Protein AF-0000000086488403 (afdb_homodimer)

pLDDT: mean 71.78, std 22.93, range [29.02, 95.5]

Nearest PDB structures (foldseek):
  1h3o-assembly2_D  TM=8.394E-01  e=5.424E-07  Homo sapiens
  7edx-assembly1_l  TM=6.589E-01  e=2.815E-08  Homo sapiens
  3mgr-assembly1_B  TM=7.373E-01  e=4.398E-03  Xenopus laevis
  7xnp-assembly1_F  TM=7.530E-01  e=1.062E-02  Xenopus laevis
  7yrd-assembly1_F  TM=7.368E-01  e=1.549E-02  Xenopus laevis

Structure (mmCIF, N/CA/C/O backbone):
data_AF-0000000086488403-model_v1
#
loop_
_entity.id
_entity.type
_entity.pdbx_description
1 polymer 'Transcription initiation factor TFIID subunit 12'
#
loop_
_atom_site.group_PDB
_atom_site.id
_atom_site.type_symbol
_atom_site.label_atom_id
_atom_site.label_alt_id
_atom_site.label_comp_id
_atom_site.label_asym_id
_atom_site.label_entity_id
_atom_site.label_seq_id
_atom_site.pdbx_PDB_ins_code
_atom_site.Cartn_x
_atom_site.Cartn_y
_atom_site.Cartn_z
_atom_site.occupancy
_atom_site.B_iso_or_equiv
_atom_site.auth_seq_id
_atom_site.auth_comp_id
_atom_site.auth_asym_id
_atom_site.auth_atom_id
_atom_site.pdbx_PDB_model_num
ATOM 1 N N . MET A 1 1 ? 0.994 -5.578 15.68 1 29.33 1 MET A N 1
ATOM 2 C CA . MET A 1 1 ? -0.137 -4.668 15.523 1 29.33 1 MET A CA 1
ATOM 3 C C . MET A 1 1 ? -0.729 -4.77 14.117 1 29.33 1 MET A C 1
ATOM 5 O O . MET A 1 1 ? -0.123 -4.309 13.148 1 29.33 1 MET A O 1
ATOM 9 N N . GLY A 1 2 ? -1.248 -5.871 13.852 1 36.22 2 GLY A N 1
ATOM 10 C CA . GLY A 1 2 ? -1.808 -6.52 12.68 1 36.22 2 GLY A CA 1
ATOM 11 C C . GLY A 1 2 ? -2.92 -5.719 12.031 1 36.22 2 GLY A C 1
ATOM 12 O O . GLY A 1 2 ? -3.979 -5.516 12.625 1 36.22 2 GLY A O 1
ATOM 13 N N . LEU A 1 3 ? -2.672 -4.703 11.453 1 39.75 3 LEU A N 1
ATOM 14 C CA . LEU A 1 3 ? -3.682 -3.865 10.812 1 39.75 3 LEU A CA 1
ATOM 15 C C . LEU A 1 3 ? -4.789 -4.719 10.203 1 39.75 3 LEU A C 1
ATOM 17 O O . LEU A 1 3 ? -4.527 -5.824 9.719 1 39.75 3 LEU A O 1
ATOM 21 N N . CYS A 1 4 ? -5.898 -4.617 10.867 1 38.84 4 CYS A N 1
ATOM 22 C CA . CYS A 1 4 ? -7.211 -5.191 10.594 1 38.84 4 CYS A CA 1
ATOM 23 C C . CYS A 1 4 ? -7.531 -5.137 9.102 1 38.84 4 CYS A C 1
ATOM 25 O O . CYS A 1 4 ? -8.312 -4.293 8.664 1 38.84 4 CYS A O 1
ATOM 27 N N . PHE A 1 5 ? -6.469 -5 8.273 1 45.53 5 PHE A N 1
ATOM 28 C CA . PHE A 1 5 ? -6.766 -5.09 6.848 1 45.53 5 PHE A CA 1
ATOM 29 C C . PHE A 1 5 ? -7.582 -6.344 6.543 1 45.53 5 PHE A C 1
ATOM 31 O O . PHE A 1 5 ? -7.82 -6.664 5.379 1 45.53 5 PHE A O 1
ATOM 38 N N . GLU A 1 6 ? -7.855 -7.109 7.602 1 45.94 6 GLU A N 1
ATOM 39 C CA . GLU A 1 6 ? -8.445 -8.43 7.414 1 45.94 6 GLU A CA 1
ATOM 40 C C . GLU A 1 6 ? -9.594 -8.383 6.414 1 45.94 6 GLU A C 1
ATOM 42 O O . GLU A 1 6 ? -9.773 -9.312 5.621 1 45.94 6 GLU A O 1
ATOM 47 N N . LYS A 1 7 ? -10.5 -7.484 6.809 1 48.09 7 LYS A N 1
ATOM 48 C CA . LYS A 1 7 ? -11.797 -7.699 6.176 1 48.09 7 LYS A CA 1
ATOM 49 C C . LYS A 1 7 ? -11.789 -7.246 4.719 1 48.09 7 LYS A C 1
ATOM 51 O O . LYS A 1 7 ? -12.711 -7.539 3.965 1 48.09 7 LYS A O 1
ATOM 56 N N . VAL A 1 8 ? -10.883 -6.227 4.387 1 51.22 8 VAL A N 1
ATOM 57 C CA . VAL A 1 8 ? -11.133 -5.52 3.137 1 51.22 8 VAL A CA 1
ATOM 58 C C . VAL A 1 8 ? -10.656 -6.359 1.959 1 51.22 8 VAL A C 1
ATOM 60 O O . VAL A 1 8 ? -11.312 -6.422 0.918 1 51.22 8 VAL A O 1
ATOM 63 N N . LEU A 1 9 ? -9.398 -6.902 2.16 1 62.22 9 LEU A N 1
ATOM 64 C CA . LEU A 1 9 ? -8.914 -7.695 1.038 1 62.22 9 LEU A CA 1
ATOM 65 C C . LEU A 1 9 ? -9.406 -9.133 1.137 1 62.22 9 LEU A C 1
ATOM 67 O O . LEU A 1 9 ? -8.695 -10.008 1.646 1 62.22 9 LEU A O 1
ATOM 71 N N . THR A 1 10 ? -10.75 -9.078 0.763 1 69.94 10 THR A N 1
ATOM 72 C CA . THR A 1 10 ? -11.281 -10.438 0.74 1 69.94 10 THR A CA 1
ATOM 73 C C . THR A 1 10 ? -10.75 -11.203 -0.465 1 69.94 10 THR A C 1
ATOM 75 O O . THR A 1 10 ? -10.32 -10.602 -1.452 1 69.94 10 THR A O 1
ATOM 78 N N . ARG A 1 11 ? -10.695 -12.445 -0.203 1 76.31 11 ARG A N 1
ATOM 79 C CA . ARG A 1 11 ? -10.258 -13.344 -1.264 1 76.31 11 ARG A CA 1
ATOM 80 C C . ARG A 1 11 ? -11.039 -13.102 -2.549 1 76.31 11 ARG A C 1
ATOM 82 O O . ARG A 1 11 ? -10.477 -13.148 -3.645 1 76.31 11 ARG A O 1
ATOM 89 N N . THR A 1 12 ? -12.242 -12.789 -2.316 1 80 12 THR A N 1
ATOM 90 C CA . THR A 1 12 ? -13.109 -12.602 -3.473 1 80 12 THR A CA 1
ATOM 91 C C . THR A 1 12 ? -12.695 -11.359 -4.254 1 80 12 THR A C 1
ATOM 93 O O . THR A 1 12 ? -12.617 -11.391 -5.484 1 80 12 THR A O 1
ATOM 96 N N . ARG A 1 13 ? -12.398 -10.312 -3.553 1 79.12 13 ARG A N 1
ATOM 97 C CA . ARG A 1 13 ? -12.008 -9.078 -4.211 1 79.12 13 ARG A CA 1
ATOM 98 C C . ARG A 1 13 ? -10.656 -9.227 -4.906 1 79.12 13 ARG A C 1
ATOM 100 O O . ARG A 1 13 ? -10.461 -8.711 -6.012 1 79.12 13 ARG A O 1
ATOM 107 N N . LEU A 1 14 ? -9.867 -9.898 -4.285 1 83.5 14 LEU A N 1
ATOM 108 C CA . LEU A 1 14 ? -8.539 -10.117 -4.867 1 83.5 14 LEU A CA 1
ATOM 109 C C . LEU A 1 14 ? -8.641 -10.953 -6.141 1 83.5 14 LEU A C 1
ATOM 111 O O . LEU A 1 14 ? -7.934 -10.688 -7.117 1 83.5 14 LEU A O 1
ATOM 115 N N . GLN A 1 15 ? -9.516 -11.953 -6.102 1 84.44 15 GLN A N 1
ATOM 116 C CA . GLN A 1 15 ? -9.711 -12.797 -7.281 1 84.44 15 GLN A CA 1
ATOM 117 C C . GLN A 1 15 ? -10.266 -11.984 -8.445 1 84.44 15 GLN A C 1
ATOM 119 O O . GLN A 1 15 ? -9.875 -12.195 -9.602 1 84.44 15 GLN A O 1
ATOM 124 N N . ASP A 1 16 ? -11.18 -11.055 -8.055 1 84 16 ASP A N 1
ATOM 125 C CA . ASP A 1 16 ? -11.742 -10.195 -9.086 1 84 16 ASP A CA 1
ATOM 126 C C . ASP A 1 16 ? -10.664 -9.297 -9.695 1 84 16 ASP A C 1
ATOM 128 O O . ASP A 1 16 ? -10.625 -9.094 -10.914 1 84 16 ASP A O 1
ATOM 132 N N . LEU A 1 17 ? -9.844 -8.812 -8.82 1 81.62 17 LEU A N 1
ATOM 133 C CA . LEU A 1 17 ? -8.742 -7.977 -9.281 1 81.62 17 LEU A CA 1
ATOM 134 C C . LEU A 1 17 ? -7.793 -8.773 -10.172 1 81.62 17 LEU A C 1
ATOM 136 O O . LEU A 1 17 ? -7.336 -8.273 -11.203 1 81.62 17 LEU A O 1
ATOM 140 N N . LEU A 1 18 ? -7.547 -9.945 -9.773 1 85.56 18 LEU A N 1
ATOM 141 C CA . LEU A 1 18 ? -6.656 -10.82 -10.531 1 85.56 18 LEU A CA 1
ATOM 142 C C . LEU A 1 18 ? -7.227 -11.117 -11.914 1 85.56 18 LEU A C 1
ATOM 144 O O . LEU A 1 18 ? -6.492 -11.125 -12.898 1 85.56 18 LEU A O 1
ATOM 148 N N . ARG A 1 19 ? -8.5 -11.32 -11.938 1 86.62 19 ARG A N 1
ATOM 149 C CA . ARG A 1 19 ? -9.18 -11.656 -13.188 1 86.62 19 ARG A CA 1
ATOM 150 C C . ARG A 1 19 ? -9.148 -10.484 -14.164 1 86.62 19 ARG A C 1
ATOM 152 O O . ARG A 1 19 ? -9.141 -10.688 -15.383 1 86.62 19 ARG A O 1
ATOM 159 N N . GLU A 1 20 ? -9.141 -9.297 -13.57 1 85.88 20 GLU A N 1
ATOM 160 C CA . GLU A 1 20 ? -9.031 -8.102 -14.406 1 85.88 20 GLU A CA 1
ATOM 161 C C . GLU A 1 20 ? -7.664 -8.023 -15.078 1 85.88 20 GLU A C 1
ATOM 163 O O . GLU A 1 20 ? -7.527 -7.434 -16.156 1 85.88 20 GLU A O 1
ATOM 168 N N . ILE A 1 21 ? -6.684 -8.578 -14.516 1 85.38 21 ILE A N 1
ATOM 169 C CA . ILE A 1 21 ? -5.324 -8.57 -15.047 1 85.38 21 ILE A CA 1
ATOM 170 C C . ILE A 1 21 ? -5.117 -9.766 -15.969 1 85.38 21 ILE A C 1
ATOM 172 O O . ILE A 1 21 ? -4.629 -9.625 -17.094 1 85.38 21 ILE A O 1
ATOM 176 N N . ASP A 1 22 ? -5.496 -10.961 -15.391 1 84.62 22 ASP A N 1
ATOM 177 C CA . ASP A 1 22 ? -5.398 -12.211 -16.141 1 84.62 22 ASP A CA 1
ATOM 178 C C . ASP A 1 22 ? -6.527 -13.164 -15.766 1 84.62 22 ASP A C 1
ATOM 180 O O . ASP A 1 22 ? -6.578 -13.664 -14.641 1 84.62 22 ASP A O 1
ATOM 184 N N . PRO A 1 23 ? -7.352 -13.43 -16.781 1 85.38 23 PRO A N 1
ATOM 185 C CA . PRO A 1 23 ? -8.523 -14.266 -16.5 1 85.38 23 PRO A CA 1
ATOM 186 C C . PRO A 1 23 ? -8.148 -15.711 -16.188 1 85.38 23 PRO A C 1
ATOM 188 O O . PRO A 1 23 ? -8.945 -16.438 -15.586 1 85.38 23 PRO A O 1
ATOM 191 N N . ASN A 1 24 ? -6.98 -16.094 -16.562 1 84.12 24 ASN A N 1
ATOM 192 C CA . ASN A 1 24 ? -6.594 -17.484 -16.359 1 84.12 24 ASN A CA 1
ATOM 193 C C . ASN A 1 24 ? -5.844 -17.688 -15.055 1 84.12 24 ASN A C 1
ATOM 195 O O . ASN A 1 24 ? -5.523 -18.828 -14.68 1 84.12 24 ASN A O 1
ATOM 199 N N . GLU A 1 25 ? -5.73 -16.594 -14.312 1 84.38 25 GLU A N 1
ATOM 200 C CA . GLU A 1 25 ? -4.898 -16.688 -13.109 1 84.38 25 GLU A CA 1
ATOM 201 C C . GLU A 1 25 ? -5.75 -16.938 -11.875 1 84.38 25 GLU A C 1
ATOM 203 O O . GLU A 1 25 ? -6.848 -16.391 -11.742 1 84.38 25 GLU A O 1
ATOM 208 N N . HIS A 1 26 ? -5.203 -17.859 -11.039 1 88.56 26 HIS A N 1
ATOM 209 C CA . HIS A 1 26 ? -5.828 -18.172 -9.758 1 88.56 26 HIS A CA 1
ATOM 210 C C . HIS A 1 26 ? -4.984 -17.656 -8.594 1 88.56 26 HIS A C 1
ATOM 212 O O . HIS A 1 26 ? -3.779 -17.453 -8.742 1 88.56 26 HIS A O 1
ATOM 218 N N . LEU A 1 27 ? -5.645 -17.391 -7.559 1 88.81 27 LEU A N 1
ATOM 219 C CA . LEU A 1 27 ? -5.004 -16.844 -6.375 1 88.81 27 LEU A CA 1
ATOM 220 C C . LEU A 1 27 ? -4.699 -17.938 -5.355 1 88.81 27 LEU A C 1
ATOM 222 O O . LEU A 1 27 ? -5.562 -18.766 -5.055 1 88.81 27 LEU A O 1
ATOM 226 N N . ASP A 1 28 ? -3.463 -17.938 -4.988 1 89.5 28 ASP A N 1
ATOM 227 C CA . ASP A 1 28 ? -3.102 -18.844 -3.912 1 89.5 28 ASP A CA 1
ATOM 228 C C . ASP A 1 28 ? -3.605 -18.344 -2.562 1 89.5 28 ASP A C 1
ATOM 230 O O . ASP A 1 28 ? -3.812 -17.141 -2.383 1 89.5 28 ASP A O 1
ATOM 234 N N . ASP A 1 29 ? -3.7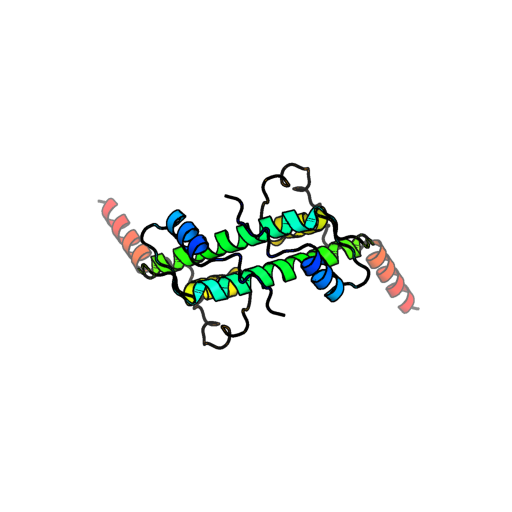25 -19.203 -1.573 1 85 29 ASP A N 1
ATOM 235 C CA . ASP A 1 29 ? -4.328 -18.906 -0.278 1 85 29 ASP A CA 1
ATOM 236 C C . ASP A 1 29 ? -3.451 -17.953 0.532 1 85 29 ASP A C 1
ATOM 238 O O . ASP A 1 29 ? -3.959 -17.125 1.303 1 85 29 ASP A O 1
ATOM 242 N N . ASP A 1 30 ? -2.131 -17.953 0.297 1 88.19 30 ASP A N 1
ATOM 243 C CA . ASP A 1 30 ? -1.203 -17.203 1.136 1 88.19 30 ASP A CA 1
ATOM 244 C C . ASP A 1 30 ? -0.979 -15.797 0.582 1 88.19 30 ASP A C 1
ATOM 246 O O . ASP A 1 30 ? -0.426 -14.93 1.268 1 88.19 30 ASP A O 1
ATOM 250 N N . VAL A 1 31 ? -1.527 -15.539 -0.631 1 91.44 31 VAL A N 1
ATOM 251 C CA . VAL A 1 31 ? -1.269 -14.266 -1.291 1 91.44 31 VAL A CA 1
ATOM 252 C C . VAL A 1 31 ? -2.057 -13.156 -0.598 1 91.44 31 VAL A C 1
ATOM 254 O O . VAL A 1 31 ? -1.542 -12.055 -0.395 1 91.44 31 VAL A O 1
ATOM 257 N N . GLU A 1 32 ? -3.215 -13.555 -0.204 1 86.5 32 GLU A N 1
ATOM 258 C CA . GLU A 1 32 ? -4.074 -12.578 0.452 1 86.5 32 GLU A CA 1
ATOM 259 C C . GLU A 1 32 ? -3.436 -12.047 1.734 1 86.5 32 GLU A C 1
ATOM 261 O O . GLU A 1 32 ? -3.402 -10.844 1.968 1 86.5 32 GLU A O 1
ATOM 266 N N . GLU A 1 33 ? -2.873 -12.969 2.492 1 86.06 33 GLU A N 1
ATOM 267 C CA . GLU A 1 33 ? -2.262 -12.594 3.764 1 86.06 33 GLU A CA 1
ATOM 268 C C . GLU A 1 33 ? -1.048 -11.688 3.547 1 86.06 33 GLU A C 1
ATOM 270 O O . GLU A 1 33 ? -0.884 -10.68 4.238 1 86.06 33 GLU A O 1
ATOM 275 N N . VAL A 1 34 ? -0.289 -11.977 2.58 1 90.31 34 VAL A N 1
ATOM 276 C CA . VAL A 1 34 ? 0.92 -11.211 2.297 1 90.31 34 VAL A CA 1
ATOM 277 C C . VAL A 1 34 ? 0.544 -9.805 1.825 1 90.31 34 VAL A C 1
ATOM 279 O O . VAL A 1 34 ? 1.127 -8.812 2.275 1 90.31 34 VAL A O 1
ATOM 282 N N . LEU A 1 35 ? -0.462 -9.773 1.001 1 90.25 35 LEU A N 1
ATOM 283 C CA . LEU A 1 35 ? -0.881 -8.484 0.449 1 90.25 35 LEU A CA 1
ATOM 284 C C . LEU A 1 35 ? -1.472 -7.594 1.536 1 90.25 35 LEU A C 1
ATOM 286 O O . LEU A 1 35 ? -1.255 -6.379 1.533 1 90.25 35 LEU A O 1
ATOM 290 N N . LEU A 1 36 ? -2.16 -8.242 2.418 1 85.81 36 LEU A N 1
ATOM 291 C CA . LEU A 1 36 ? -2.738 -7.488 3.525 1 85.81 36 LEU A CA 1
ATOM 292 C C . LEU A 1 36 ? -1.646 -6.898 4.41 1 85.81 36 LEU A C 1
ATOM 294 O O . LEU A 1 36 ? -1.724 -5.734 4.805 1 85.81 36 LEU A O 1
ATOM 298 N N . GLN A 1 37 ? -0.651 -7.727 4.672 1 87.5 37 GLN A N 1
ATOM 299 C CA . GLN A 1 37 ? 0.468 -7.242 5.473 1 87.5 37 GLN A CA 1
ATOM 300 C C . GLN A 1 37 ? 1.253 -6.164 4.73 1 87.5 37 GLN A C 1
ATOM 302 O O . GLN A 1 37 ? 1.682 -5.176 5.328 1 87.5 37 GLN A O 1
ATOM 307 N N . ALA A 1 38 ? 1.392 -6.332 3.486 1 91.38 38 ALA A N 1
ATOM 308 C CA . ALA A 1 38 ? 2.111 -5.359 2.668 1 91.38 38 ALA A CA 1
ATOM 309 C C . ALA A 1 38 ? 1.378 -4.023 2.635 1 91.38 38 ALA A C 1
ATOM 311 O O . ALA A 1 38 ? 2.002 -2.963 2.732 1 91.38 38 ALA A O 1
ATOM 312 N N . ALA A 1 39 ? 0.04 -4.059 2.443 1 90.38 39 ALA A N 1
ATOM 313 C CA . ALA A 1 39 ? -0.776 -2.848 2.436 1 90.38 39 ALA A CA 1
ATOM 314 C C . ALA A 1 39 ? -0.647 -2.09 3.754 1 90.38 39 ALA A C 1
ATOM 316 O O . ALA A 1 39 ? -0.488 -0.868 3.762 1 90.38 39 ALA A O 1
ATOM 317 N N . ASP A 1 40 ? -0.647 -2.822 4.801 1 85.56 40 ASP A N 1
ATOM 318 C CA . ASP A 1 40 ? -0.483 -2.217 6.121 1 85.56 40 ASP A CA 1
ATOM 319 C C . ASP A 1 40 ? 0.877 -1.532 6.246 1 85.56 40 ASP A C 1
ATOM 321 O O . ASP A 1 40 ? 0.966 -0.397 6.715 1 85.56 40 ASP A O 1
ATOM 325 N N . ASN A 1 41 ? 1.874 -2.258 5.863 1 88.88 41 ASN A N 1
ATOM 326 C CA . ASN A 1 41 ? 3.225 -1.706 5.918 1 88.8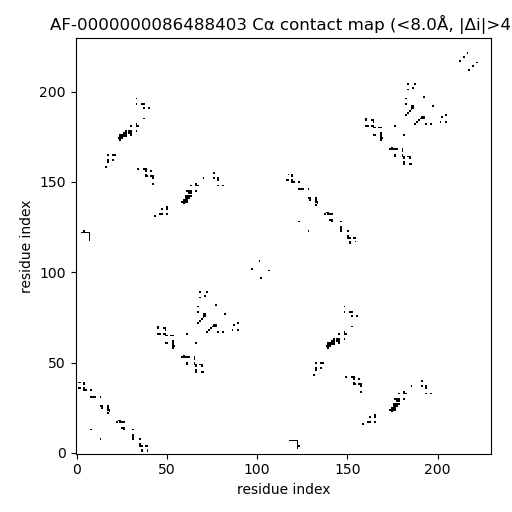8 41 ASN A CA 1
ATOM 327 C C . ASN A 1 41 ? 3.359 -0.464 5.043 1 88.88 41 ASN A C 1
ATOM 329 O O . ASN A 1 41 ? 4.023 0.5 5.426 1 88.88 41 ASN A O 1
ATOM 333 N N . PHE A 1 42 ? 2.705 -0.501 3.922 1 92 42 PHE A N 1
ATOM 334 C CA . PHE A 1 42 ? 2.721 0.622 2.994 1 92 42 PHE A CA 1
ATOM 335 C C . PHE A 1 42 ? 2.129 1.868 3.641 1 92 42 PHE A C 1
ATOM 337 O O . PHE A 1 42 ? 2.75 2.934 3.633 1 92 42 PHE A O 1
ATOM 344 N N . VAL A 1 43 ? 0.974 1.731 4.281 1 91 43 VAL A N 1
ATOM 345 C CA . VAL A 1 43 ? 0.292 2.859 4.91 1 91 43 VAL A CA 1
ATOM 346 C C . VAL A 1 43 ? 1.142 3.402 6.059 1 91 43 VAL A C 1
ATOM 348 O O . VAL A 1 43 ? 1.31 4.617 6.195 1 91 43 VAL A O 1
ATOM 351 N N . ASP A 1 44 ? 1.665 2.504 6.836 1 88.38 44 ASP A N 1
ATOM 352 C CA . ASP A 1 44 ? 2.537 2.898 7.938 1 88.38 44 ASP A CA 1
ATOM 353 C C . ASP A 1 44 ? 3.729 3.707 7.43 1 88.38 44 ASP A C 1
ATOM 355 O O . ASP A 1 44 ? 4.086 4.73 8.016 1 88.38 44 ASP A O 1
ATOM 359 N N . ASP A 1 45 ? 4.297 3.227 6.398 1 91.25 45 ASP A N 1
ATOM 360 C CA . ASP A 1 45 ? 5.473 3.875 5.832 1 91.25 45 ASP A CA 1
ATOM 361 C C . ASP A 1 45 ? 5.129 5.262 5.293 1 91.25 45 ASP A C 1
ATOM 363 O O . ASP A 1 45 ? 5.844 6.234 5.559 1 91.25 45 ASP A O 1
ATOM 367 N N . VAL A 1 46 ? 4.031 5.328 4.566 1 94.25 46 VAL A N 1
ATOM 368 C CA . VAL A 1 46 ? 3.602 6.594 3.98 1 94.25 46 VAL A CA 1
ATOM 369 C C . VAL A 1 46 ? 3.281 7.594 5.09 1 94.25 46 VAL A C 1
ATOM 371 O O . VAL A 1 46 ? 3.68 8.758 5.02 1 94.25 46 VAL A O 1
ATOM 374 N N . ILE A 1 47 ? 2.594 7.152 6.125 1 92.44 47 ILE A N 1
ATOM 375 C CA . ILE A 1 47 ? 2.217 8.023 7.234 1 92.44 47 ILE A CA 1
ATOM 376 C C . ILE A 1 47 ? 3.471 8.531 7.941 1 92.44 47 ILE A C 1
ATOM 378 O O . ILE A 1 47 ? 3.555 9.703 8.305 1 92.44 47 ILE A O 1
ATOM 382 N N . SER A 1 48 ? 4.402 7.652 8.109 1 92.56 48 SER A N 1
ATOM 383 C CA . SER A 1 48 ? 5.645 8.023 8.781 1 92.56 48 SER A CA 1
ATOM 384 C C . SER A 1 48 ? 6.387 9.102 8 1 92.56 48 SER A C 1
ATOM 386 O O . SER A 1 48 ? 6.82 10.102 8.57 1 92.56 48 SER A O 1
ATOM 388 N N . ARG A 1 49 ? 6.48 8.906 6.738 1 94.31 49 ARG A N 1
ATOM 389 C CA . ARG A 1 49 ? 7.16 9.875 5.887 1 94.31 49 ARG A CA 1
ATOM 390 C C . ARG A 1 49 ? 6.387 11.195 5.832 1 94.31 49 ARG A C 1
ATOM 392 O O . ARG A 1 49 ? 6.984 12.273 5.844 1 94.31 49 ARG A O 1
ATOM 399 N N . ALA A 1 50 ? 5.078 11.086 5.785 1 94.38 50 ALA A N 1
ATOM 400 C CA . ALA A 1 50 ? 4.238 12.281 5.73 1 94.38 50 ALA A CA 1
ATOM 401 C C . ALA A 1 50 ? 4.324 13.07 7.031 1 94.38 50 ALA A C 1
ATOM 403 O O . ALA A 1 50 ? 4.297 14.305 7.02 1 94.38 50 ALA A O 1
ATOM 404 N N . CYS A 1 51 ? 4.414 12.32 8.094 1 92.5 51 CYS A N 1
ATOM 405 C CA . CYS A 1 51 ? 4.555 12.977 9.383 1 92.5 51 CYS A CA 1
ATOM 406 C C . CYS A 1 51 ? 5.855 13.766 9.461 1 92.5 51 CYS A C 1
ATOM 408 O O . CYS A 1 51 ? 5.906 14.836 10.062 1 92.5 51 CYS A O 1
ATOM 410 N N . ASP A 1 52 ? 6.93 13.18 8.852 1 92.44 52 ASP A N 1
ATOM 411 C CA . ASP A 1 52 ? 8.211 13.883 8.797 1 92.44 52 ASP A CA 1
ATOM 412 C C . ASP A 1 52 ? 8.07 15.219 8.07 1 92.44 52 ASP A C 1
ATOM 414 O O . ASP A 1 52 ? 8.625 16.234 8.5 1 92.44 52 ASP A O 1
ATOM 418 N N . LEU A 1 53 ? 7.324 15.203 7.023 1 91.69 53 LEU A N 1
ATOM 419 C CA . LEU A 1 53 ? 7.086 16.422 6.254 1 91.69 53 LEU A CA 1
ATOM 420 C C . LEU A 1 53 ? 6.273 17.422 7.066 1 91.69 53 LEU A C 1
ATOM 422 O O . LEU A 1 53 ? 6.562 18.625 7.051 1 91.69 53 LEU A O 1
ATOM 426 N N . ALA A 1 54 ? 5.25 16.922 7.742 1 92.06 54 ALA A N 1
ATOM 427 C CA . ALA A 1 54 ? 4.43 17.781 8.586 1 92.06 54 ALA A CA 1
ATOM 428 C C . ALA A 1 54 ? 5.27 18.438 9.68 1 92.06 54 ALA A C 1
ATOM 430 O O . ALA A 1 54 ? 5.105 19.625 9.969 1 92.06 54 ALA A O 1
ATOM 431 N N . LYS A 1 55 ? 6.129 17.672 10.25 1 89.75 55 LYS A N 1
ATOM 432 C CA . LYS A 1 55 ? 7.008 18.188 11.297 1 89.75 55 LYS A CA 1
ATOM 433 C C . LYS A 1 55 ? 7.914 19.281 10.766 1 89.75 55 LYS A C 1
ATOM 435 O O . LYS A 1 55 ? 8.164 20.281 11.453 1 89.75 55 LYS A O 1
ATOM 440 N N . HIS A 1 56 ? 8.414 19.078 9.648 1 90.31 56 HIS A N 1
ATOM 441 C CA . HIS A 1 56 ? 9.297 20.062 9.031 1 90.31 56 HIS A CA 1
ATOM 442 C C . HIS A 1 56 ? 8.578 21.375 8.766 1 90.31 56 HIS A C 1
ATOM 444 O O . HIS A 1 56 ? 9.195 22.438 8.75 1 90.31 56 HIS A O 1
ATOM 450 N N . ARG A 1 57 ? 7.254 21.359 8.555 1 90.19 57 ARG A N 1
ATOM 451 C CA . ARG A 1 57 ? 6.434 22.547 8.391 1 90.19 57 ARG A CA 1
ATOM 452 C C . ARG A 1 57 ? 6.047 23.141 9.742 1 90.19 57 ARG A C 1
ATOM 454 O O . ARG A 1 57 ? 5.387 24.188 9.812 1 90.19 57 ARG A O 1
ATOM 461 N N . LYS A 1 58 ? 6.434 22.547 10.758 1 88.06 58 LYS A N 1
ATOM 462 C CA . LYS A 1 58 ? 6.105 22.906 12.133 1 88.06 58 LYS A CA 1
ATOM 463 C C . LYS A 1 58 ? 4.602 22.797 12.383 1 88.06 58 LYS A C 1
ATOM 465 O O . LYS A 1 58 ? 4.039 23.594 13.141 1 88.06 58 LYS A O 1
ATOM 470 N N . GLY A 1 59 ? 4.086 21.891 11.617 1 85.38 59 GLY A N 1
ATOM 471 C CA . GLY A 1 59 ? 2.666 21.641 11.82 1 85.38 59 GLY A CA 1
ATOM 472 C C . GLY A 1 59 ? 2.387 20.469 12.734 1 85.38 59 GLY A C 1
ATOM 473 O O . GLY A 1 59 ? 3.213 19.547 12.852 1 85.38 59 GLY A O 1
ATOM 474 N N . THR A 1 60 ? 1.203 20.609 13.445 1 86.62 60 THR A N 1
ATOM 475 C CA . THR A 1 60 ? 0.808 19.531 14.336 1 86.62 60 THR A CA 1
ATOM 476 C C . THR A 1 60 ? -0.316 18.703 13.711 1 86.62 60 THR A C 1
ATOM 478 O O . THR A 1 60 ? -0.894 17.828 14.375 1 86.62 60 THR A O 1
ATOM 481 N N . THR A 1 61 ? -0.593 19.047 12.414 1 91.81 61 THR A N 1
ATOM 482 C CA . THR A 1 61 ? -1.668 18.328 11.727 1 91.81 61 THR A CA 1
ATOM 483 C C . THR A 1 61 ? -1.163 17.703 10.43 1 91.81 61 THR A C 1
ATOM 485 O O . THR A 1 61 ? -0.542 18.391 9.609 1 91.81 61 THR A O 1
ATOM 488 N N . LEU A 1 62 ? -1.322 16.422 10.391 1 92.88 62 LEU A N 1
ATOM 489 C CA . LEU A 1 62 ? -1.021 15.742 9.133 1 92.88 62 LEU A CA 1
ATOM 490 C C . LEU A 1 62 ? -2.092 16.031 8.086 1 92.88 62 LEU A C 1
ATOM 492 O O . LEU A 1 62 ? -3.266 15.711 8.297 1 92.88 62 LEU A O 1
ATOM 496 N N . GLU A 1 63 ? -1.721 16.625 7.055 1 92.69 63 GLU A N 1
ATOM 497 C CA . GLU A 1 63 ? -2.658 17.016 6.008 1 92.69 63 GLU A CA 1
ATOM 498 C C . GLU A 1 63 ? -2.547 16.109 4.793 1 92.69 63 GLU A C 1
ATOM 500 O O . GLU A 1 63 ? -1.526 15.438 4.605 1 92.69 63 GLU A O 1
ATOM 505 N N . ALA A 1 64 ? -3.557 16.125 3.953 1 93.69 64 ALA A N 1
ATOM 506 C CA . ALA A 1 64 ? -3.578 15.312 2.736 1 93.69 64 ALA A CA 1
ATOM 507 C C . ALA A 1 64 ? -2.418 15.68 1.814 1 93.69 64 ALA A C 1
ATOM 509 O O . ALA A 1 64 ? -1.863 14.812 1.132 1 93.69 64 ALA A O 1
ATOM 510 N N . GLN A 1 65 ? -2.084 16.953 1.886 1 92.69 65 GLN A N 1
ATOM 511 C CA . GLN A 1 65 ? -1.011 17.422 1.017 1 92.69 65 GLN A CA 1
ATOM 512 C C . GLN A 1 65 ? 0.322 16.781 1.387 1 92.69 65 GLN A C 1
ATOM 514 O O . GLN A 1 65 ? 1.15 16.516 0.515 1 92.69 65 GLN A O 1
ATOM 519 N N . ASP A 1 66 ? 0.577 16.578 2.664 1 94.25 66 ASP A N 1
ATOM 520 C CA . ASP A 1 66 ? 1.795 15.898 3.109 1 94.25 66 ASP A CA 1
ATOM 521 C C . ASP A 1 66 ? 1.879 14.484 2.547 1 94.25 66 ASP A C 1
ATOM 523 O O . ASP A 1 66 ? 2.934 14.062 2.072 1 94.25 66 ASP A O 1
ATOM 527 N N . VAL A 1 67 ? 0.748 13.828 2.562 1 94.88 67 VAL A N 1
ATOM 528 C CA . VAL A 1 67 ? 0.661 12.461 2.08 1 94.88 67 VAL A CA 1
ATOM 529 C C . VAL A 1 67 ? 0.852 12.43 0.564 1 94.88 67 VAL A C 1
ATOM 531 O O . VAL A 1 67 ? 1.593 11.594 0.042 1 94.88 67 VAL A O 1
ATOM 534 N N . LEU A 1 68 ? 0.281 13.375 -0.084 1 94.56 68 LEU A N 1
ATOM 535 C CA . LEU A 1 68 ? 0.365 13.438 -1.539 1 94.56 68 LEU A CA 1
ATOM 536 C C . LEU A 1 68 ? 1.799 13.688 -1.991 1 94.56 68 LEU A C 1
ATOM 538 O O . LEU A 1 68 ? 2.252 13.109 -2.982 1 94.56 68 LEU A O 1
ATOM 542 N N . LEU A 1 69 ? 2.492 14.477 -1.222 1 93.69 69 LEU A N 1
ATOM 543 C CA . LEU A 1 69 ? 3.889 14.766 -1.531 1 93.69 69 LEU A CA 1
ATOM 544 C C . LEU A 1 69 ? 4.738 13.5 -1.451 1 93.69 69 LEU A C 1
ATOM 546 O O . LEU A 1 69 ? 5.617 13.289 -2.287 1 93.69 69 LEU A O 1
ATOM 550 N N . VAL A 1 70 ? 4.422 12.68 -0.518 1 95.31 70 VAL A N 1
ATOM 551 C CA . VAL A 1 70 ? 5.156 11.43 -0.371 1 95.31 70 VAL A CA 1
ATOM 552 C C . VAL A 1 70 ? 4.785 10.477 -1.507 1 95.31 70 VAL A C 1
ATOM 554 O O . VAL A 1 70 ? 5.664 9.898 -2.148 1 95.31 70 VAL A O 1
ATOM 557 N N . LEU A 1 71 ? 3.482 10.398 -1.785 1 95.44 71 LEU A N 1
ATOM 558 C CA . LEU A 1 71 ? 2.994 9.445 -2.781 1 95.44 71 LEU A CA 1
ATOM 559 C C . LEU A 1 71 ? 3.496 9.812 -4.172 1 95.44 71 LEU A C 1
ATOM 561 O O . LEU A 1 71 ? 4.031 8.969 -4.887 1 95.44 71 LEU A O 1
ATOM 565 N N . GLN A 1 72 ? 3.4 11.008 -4.508 1 93.19 72 GLN A N 1
ATOM 566 C CA . GLN A 1 72 ? 3.764 11.453 -5.848 1 93.19 72 GLN A CA 1
ATOM 567 C C . GLN A 1 72 ? 5.27 11.664 -5.969 1 93.19 72 GLN A C 1
ATOM 569 O O . GLN A 1 72 ? 5.871 11.312 -6.988 1 93.19 72 GLN A O 1
ATOM 574 N N . GLY A 1 73 ? 5.863 12.133 -4.949 1 91.12 73 GLY A N 1
ATOM 575 C CA . GLY A 1 73 ? 7.273 12.492 -4.977 1 91.12 73 GLY A CA 1
ATOM 576 C C . GLY A 1 73 ? 8.195 11.297 -4.801 1 91.12 73 GLY A C 1
ATOM 577 O O . GLY A 1 73 ? 9.195 11.164 -5.512 1 91.12 73 GLY A O 1
ATOM 578 N N . GLN A 1 74 ? 7.859 10.484 -3.898 1 90.19 74 GLN A N 1
ATOM 579 C CA . GLN A 1 74 ? 8.773 9.406 -3.533 1 90.19 74 GLN A CA 1
ATOM 580 C C . GLN A 1 74 ? 8.305 8.078 -4.109 1 90.19 74 GLN A C 1
ATOM 582 O O . GLN A 1 74 ? 9.125 7.266 -4.551 1 90.19 74 GLN A O 1
ATOM 587 N N . LEU A 1 75 ? 7.031 7.93 -4.227 1 92.12 75 LEU A N 1
ATOM 588 C CA . LEU A 1 75 ? 6.512 6.621 -4.613 1 92.12 75 LEU A CA 1
ATOM 589 C C . LEU A 1 75 ? 5.945 6.66 -6.031 1 92.12 75 LEU A C 1
ATOM 591 O O . LEU A 1 75 ? 5.566 5.625 -6.582 1 92.12 75 LEU A O 1
ATOM 595 N N . ASN A 1 76 ? 5.93 7.785 -6.648 1 90.19 76 ASN A N 1
ATOM 596 C CA . ASN A 1 76 ? 5.41 7.961 -8 1 90.19 76 ASN A CA 1
ATOM 597 C C . ASN A 1 76 ? 4.004 7.379 -8.141 1 90.19 76 ASN A C 1
ATOM 599 O O . ASN A 1 76 ? 3.697 6.719 -9.133 1 90.19 76 ASN A O 1
ATOM 603 N N . MET A 1 77 ? 3.225 7.648 -7.105 1 92.5 77 MET A N 1
ATOM 604 C CA . MET A 1 77 ? 1.845 7.168 -7.082 1 92.5 77 MET A CA 1
ATOM 605 C C . MET A 1 77 ? 0.864 8.328 -7.199 1 92.5 77 MET A C 1
ATOM 607 O O . MET A 1 77 ? 0.917 9.273 -6.41 1 92.5 77 MET A O 1
ATOM 611 N N . TRP A 1 78 ? 0.06 8.156 -8.188 1 89.75 78 TRP A N 1
ATOM 612 C CA . TRP A 1 78 ? -0.928 9.195 -8.43 1 89.75 78 TRP A CA 1
ATOM 613 C C . TRP A 1 78 ? -2.297 8.789 -7.895 1 89.75 78 TRP A C 1
ATOM 615 O O . TRP A 1 78 ? -2.721 7.645 -8.07 1 89.75 78 TRP A O 1
ATOM 625 N N . ILE A 1 79 ? -2.951 9.758 -7.188 1 90.12 79 ILE A N 1
ATOM 626 C CA . ILE A 1 79 ? -4.277 9.5 -6.641 1 90.12 79 ILE A CA 1
ATOM 627 C C . ILE A 1 79 ? -5.316 10.328 -7.395 1 90.12 79 ILE A C 1
ATOM 629 O O . ILE A 1 79 ? -5.254 11.562 -7.398 1 90.12 79 ILE A O 1
ATOM 633 N N . PRO A 1 80 ? -6.258 9.602 -8.062 1 85.25 80 PRO A N 1
ATOM 634 C CA . PRO A 1 80 ? -7.293 10.336 -8.789 1 85.25 80 PRO A CA 1
ATOM 635 C C . PRO A 1 80 ? -8.07 11.297 -7.898 1 85.25 80 PRO A C 1
ATOM 637 O O . PRO A 1 80 ? -8.422 10.953 -6.766 1 85.25 80 PRO A O 1
ATOM 640 N N . GLY A 1 81 ? -8.352 12.43 -8.32 1 82 81 GLY A N 1
ATOM 641 C CA . GLY A 1 81 ? -9.125 13.398 -7.559 1 82 81 GLY A CA 1
ATOM 642 C C . GLY A 1 81 ? -8.258 14.352 -6.754 1 82 81 GLY A C 1
ATOM 643 O O . GLY A 1 81 ? -8.719 15.414 -6.34 1 82 81 GLY A O 1
ATOM 644 N N . TYR A 1 82 ? -7.16 13.93 -6.438 1 78.94 82 TYR A N 1
ATOM 645 C CA . TYR A 1 82 ? -6.25 14.773 -5.672 1 78.94 82 TYR A CA 1
ATOM 646 C C . TYR A 1 82 ? -5.074 15.234 -6.527 1 78.94 82 TYR A C 1
ATOM 648 O O . TYR A 1 82 ? -4.215 15.984 -6.062 1 78.94 82 TYR A O 1
ATOM 656 N N . GLY A 1 83 ? -5.051 14.766 -7.816 1 61.66 83 GLY A N 1
ATOM 657 C CA . GLY A 1 83 ? -3.939 15.047 -8.711 1 61.66 83 GLY A CA 1
ATOM 658 C C . GLY A 1 83 ? -3.881 16.5 -9.156 1 61.66 83 GLY A C 1
ATOM 659 O O . GLY A 1 83 ? -2.934 16.906 -9.836 1 61.66 83 GLY A O 1
ATOM 660 N N . SER A 1 84 ? -5.156 17 -9.516 1 50.59 84 SER A N 1
ATOM 661 C CA . SER A 1 84 ? -5.105 18.219 -10.305 1 50.59 84 SER A CA 1
ATOM 662 C C . SER A 1 84 ? -4.164 19.25 -9.664 1 50.59 84 SER A C 1
ATOM 664 O O . SER A 1 84 ? -4.031 20.359 -10.164 1 50.59 84 SER A O 1
ATOM 666 N N . ALA A 1 85 ? -4.379 19.422 -8.406 1 46.44 85 ALA A N 1
ATOM 667 C CA . ALA A 1 85 ? -3.637 20.641 -8.109 1 46.44 85 ALA A CA 1
ATOM 668 C C . ALA A 1 85 ? -2.23 20.594 -8.703 1 46.44 85 ALA A C 1
ATOM 670 O O . ALA A 1 85 ? -1.736 19.516 -9.047 1 46.44 85 ALA A O 1
ATOM 671 N N . GLU A 1 86 ? -1.417 21.75 -8.508 1 41.31 86 GLU A N 1
ATOM 672 C CA . GLU A 1 86 ? -0.111 22.297 -8.852 1 41.31 86 GLU A CA 1
ATOM 673 C C . GLU A 1 86 ? 1.009 21.312 -8.531 1 41.31 86 GLU A C 1
ATOM 675 O O . GLU A 1 86 ? 2.189 21.641 -8.656 1 41.31 86 GLU A O 1
ATOM 680 N N . GLU A 1 87 ? 0.796 20.406 -7.551 1 44.91 87 GLU A N 1
ATOM 681 C CA . GLU A 1 87 ? 1.975 20.062 -6.762 1 44.91 87 GLU A CA 1
ATOM 682 C C . GLU A 1 87 ? 2.902 19.125 -7.535 1 44.91 87 GLU A C 1
ATOM 684 O O . GLU A 1 87 ? 3.021 17.953 -7.207 1 44.91 87 GLU A O 1
ATOM 689 N N . HIS A 1 88 ? 2.645 18.812 -8.812 1 42.56 88 HIS A N 1
ATOM 690 C CA . HIS A 1 88 ? 3.809 18.266 -9.5 1 42.56 88 HIS A CA 1
ATOM 691 C C . HIS A 1 88 ? 5.102 18.844 -8.945 1 42.56 88 HIS A C 1
ATOM 693 O O . HIS A 1 88 ? 6.188 18.312 -9.18 1 42.56 88 HIS A O 1
ATOM 699 N N . GLN A 1 89 ? 5.129 20.25 -8.875 1 39.78 89 GLN A N 1
ATOM 700 C CA . GLN A 1 89 ? 6.391 20.953 -8.625 1 39.78 89 GLN A CA 1
ATOM 701 C C . GLN A 1 89 ? 6.867 20.719 -7.191 1 39.78 89 GLN A C 1
ATOM 703 O O . GLN A 1 89 ? 6.582 21.531 -6.305 1 39.78 89 GLN A O 1
ATOM 708 N N . VAL A 1 90 ? 6.406 19.719 -6.477 1 39.53 90 VAL A N 1
ATOM 709 C CA . VAL A 1 90 ? 7.207 19.797 -5.258 1 39.53 90 VAL A CA 1
ATOM 710 C C . VAL A 1 90 ? 8.602 20.328 -5.59 1 39.53 90 V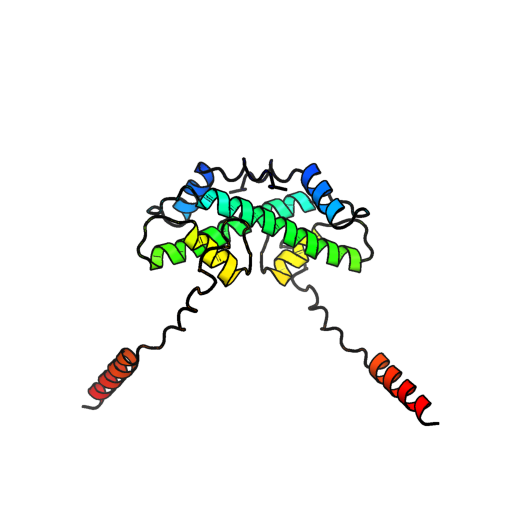AL A C 1
ATOM 712 O O . VAL A 1 90 ? 9.273 19.812 -6.48 1 39.53 90 VAL A O 1
ATOM 715 N N . PRO A 1 91 ? 8.875 21.547 -5.434 1 36.91 91 PRO A N 1
ATOM 716 C CA . PRO A 1 91 ? 10.273 21.938 -5.637 1 36.91 91 PRO A CA 1
ATOM 717 C C . PRO A 1 91 ? 11.25 20.875 -5.148 1 36.91 91 PRO A C 1
ATOM 719 O O . PRO A 1 91 ? 11.055 20.297 -4.082 1 36.91 91 PRO A O 1
ATOM 722 N N . LYS A 1 92 ? 11.672 19.891 -6.043 1 37.72 92 LYS A N 1
ATOM 723 C CA . LYS A 1 92 ? 12.898 19.234 -5.617 1 37.72 92 LYS A CA 1
ATOM 724 C C . LYS A 1 92 ? 13.602 20.031 -4.516 1 37.72 92 LYS A C 1
ATOM 726 O O . LYS A 1 92 ? 14.023 21.172 -4.738 1 37.72 92 LYS A O 1
ATOM 731 N N . MET A 1 93 ? 13.086 19.938 -3.252 1 35.09 93 MET A N 1
ATOM 732 C CA . MET A 1 93 ? 13.961 20.625 -2.307 1 35.09 93 MET A CA 1
ATOM 733 C C . MET A 1 93 ? 15.414 20.562 -2.76 1 35.09 93 MET A C 1
ATOM 735 O O . MET A 1 93 ? 15.938 19.469 -3.025 1 35.09 93 MET A O 1
ATOM 739 N N . PRO A 1 94 ? 15.961 21.453 -3.361 1 35.03 94 PRO A N 1
ATOM 740 C CA . PRO A 1 94 ? 17.406 21.406 -3.551 1 35.03 94 PRO A CA 1
ATOM 741 C C . PRO A 1 94 ? 18.125 20.578 -2.477 1 35.03 94 PRO A C 1
ATOM 743 O O . PRO A 1 94 ? 17.641 20.484 -1.346 1 35.03 94 PRO A O 1
ATOM 746 N N . SER A 1 95 ? 18.625 19.375 -2.68 1 35.75 95 SER A N 1
ATOM 747 C CA . SER A 1 95 ? 19.688 18.953 -1.77 1 35.75 95 SER A CA 1
ATOM 748 C C . SER A 1 95 ? 20.188 20.109 -0.922 1 35.75 95 SER A C 1
ATOM 750 O O . SER A 1 95 ? 20.266 21.25 -1.394 1 35.75 95 SER A O 1
ATOM 752 N N . GLN A 1 96 ? 20 20.078 0.381 1 34.97 96 GLN A N 1
ATOM 753 C CA . GLN A 1 96 ? 20.656 21.062 1.234 1 34.97 96 GLN A CA 1
ATOM 754 C C . GLN A 1 96 ? 21.922 21.609 0.577 1 34.97 96 GLN A C 1
ATOM 756 O O . GLN A 1 96 ? 22.891 20.859 0.366 1 34.97 96 GLN A O 1
ATOM 761 N N . SER A 1 97 ? 21.953 22.297 -0.431 1 36.56 97 SER A N 1
ATOM 762 C CA . SER A 1 97 ? 23.016 23.25 -0.702 1 36.56 97 SER A CA 1
ATOM 763 C C . SER A 1 97 ? 23.656 23.734 0.59 1 36.56 97 SER A C 1
ATOM 765 O O . SER A 1 97 ? 22.969 24.219 1.495 1 36.56 97 SER A O 1
ATOM 767 N N . THR A 1 98 ? 24.531 22.969 1.17 1 37.88 98 THR A N 1
ATOM 768 C CA . THR A 1 98 ? 25.531 23.516 2.08 1 37.88 98 THR A CA 1
ATOM 769 C C . THR A 1 98 ? 25.641 25.031 1.911 1 37.88 98 THR A C 1
ATOM 771 O O . THR A 1 98 ? 25.969 25.516 0.825 1 37.88 98 THR A O 1
ATOM 774 N N . SER A 1 99 ? 24.672 25.75 2.217 1 39.59 99 SER A N 1
ATOM 775 C CA . SER A 1 99 ? 24.625 27.219 2.238 1 39.59 99 SER A CA 1
ATOM 776 C C . SER A 1 99 ? 26.031 27.797 2.246 1 39.59 99 SER A C 1
ATOM 778 O O . SER A 1 99 ? 26.906 27.344 3 1 39.59 99 SER A O 1
ATOM 780 N N . GLU A 1 100 ? 26.516 28.172 1.146 1 40.84 100 GLU A N 1
ATOM 781 C CA . GLU A 1 100 ? 27.766 28.906 0.978 1 40.84 100 GLU A CA 1
ATOM 782 C C . GLU A 1 100 ? 28.094 29.719 2.219 1 40.84 100 GLU A C 1
ATOM 784 O O . GLU A 1 100 ? 29.266 29.984 2.506 1 40.84 100 GLU A O 1
ATOM 789 N N . ALA A 1 101 ? 27.016 30.109 2.902 1 38.25 101 ALA A N 1
ATOM 790 C CA . ALA A 1 101 ? 27.281 30.891 4.109 1 38.25 101 ALA A CA 1
ATOM 791 C C . ALA A 1 101 ? 27.922 30.031 5.195 1 38.25 101 ALA A C 1
ATOM 793 O O . ALA A 1 101 ? 28.812 30.484 5.918 1 38.25 101 ALA A O 1
ATOM 794 N N . HIS A 1 102 ? 2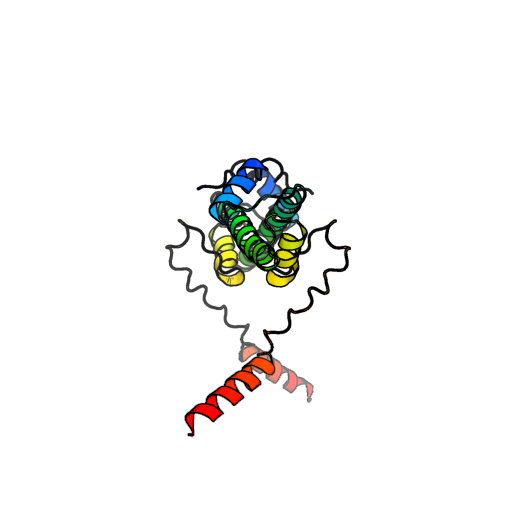7.406 28.656 5.277 1 46.66 102 HIS A N 1
ATOM 795 C CA . HIS A 1 102 ? 28.031 27.859 6.332 1 46.66 102 HIS A CA 1
ATOM 796 C C . HIS A 1 102 ? 29.438 27.406 5.926 1 46.66 102 HIS A C 1
ATOM 798 O O . HIS A 1 102 ? 30.344 27.359 6.754 1 46.66 102 HIS A O 1
ATOM 804 N N . ARG A 1 103 ? 29.625 27.031 4.688 1 42 103 ARG A N 1
ATOM 805 C CA . ARG A 1 103 ? 31.016 26.891 4.223 1 42 103 ARG A CA 1
ATOM 806 C C . ARG A 1 103 ? 31.812 28.172 4.5 1 42 103 ARG A C 1
ATOM 808 O O . ARG A 1 103 ? 32.969 28.094 4.895 1 42 103 ARG A O 1
ATOM 815 N N . GLN A 1 104 ? 31.141 29.281 4.195 1 43.84 104 GLN A N 1
ATOM 816 C CA . GLN A 1 104 ? 31.797 30.547 4.496 1 43.84 104 GLN A CA 1
ATOM 817 C C . GLN A 1 104 ? 31.984 30.734 6 1 43.84 104 GLN A C 1
ATOM 819 O O . GLN A 1 104 ? 33 31.266 6.449 1 43.84 104 GLN A O 1
ATOM 824 N N . ARG A 1 105 ? 30.938 30.328 6.711 1 43.12 105 ARG A N 1
ATOM 825 C CA . ARG A 1 105 ? 31.078 30.469 8.156 1 43.12 105 ARG A CA 1
ATOM 826 C C . ARG A 1 105 ? 32.125 29.5 8.703 1 43.12 105 ARG A C 1
ATOM 828 O O . ARG A 1 105 ? 32.938 29.875 9.555 1 43.12 105 ARG A O 1
ATOM 835 N N . MET A 1 106 ? 32.062 28.281 8.203 1 44.81 106 MET A N 1
ATOM 836 C CA . MET A 1 106 ? 33.094 27.391 8.719 1 44.81 106 MET A CA 1
ATOM 837 C C . MET A 1 106 ? 34.5 27.828 8.281 1 44.81 106 MET A C 1
ATOM 839 O O . MET A 1 106 ? 35.469 27.641 9.008 1 44.81 106 MET A O 1
ATOM 843 N N . ALA A 1 107 ? 34.469 28.328 7.109 1 45.28 107 ALA A N 1
ATOM 844 C CA . ALA A 1 107 ? 35.75 28.875 6.613 1 45.28 107 ALA A CA 1
ATOM 845 C C . ALA A 1 107 ? 36.281 29.969 7.531 1 45.28 107 ALA A C 1
ATOM 847 O O . ALA A 1 107 ? 37.469 30.109 7.715 1 45.28 107 ALA A O 1
ATOM 848 N N . LEU A 1 108 ? 35.281 30.719 8.047 1 45.25 108 LEU A N 1
ATOM 849 C CA . LEU A 1 108 ? 35.719 31.797 8.93 1 45.25 108 LEU A CA 1
ATOM 850 C C . LEU A 1 108 ? 36.188 31.234 10.273 1 45.25 108 LEU A C 1
ATOM 852 O O . LEU A 1 108 ? 37.125 31.75 10.875 1 45.25 108 LEU A O 1
ATOM 856 N N . ILE A 1 109 ? 35.531 30.281 10.734 1 48.56 109 ILE A N 1
ATOM 857 C CA . ILE A 1 109 ? 35.938 29.75 12.031 1 48.56 109 ILE A CA 1
ATOM 858 C C . ILE A 1 109 ? 37.312 29.109 11.906 1 48.56 109 ILE A C 1
ATOM 860 O O . ILE A 1 109 ? 38.125 29.141 12.852 1 48.56 109 ILE A O 1
ATOM 864 N N . ARG A 1 110 ? 37.562 28.453 10.875 1 45.53 110 ARG A N 1
ATOM 865 C CA . ARG A 1 110 ? 38.906 27.906 10.805 1 45.53 110 ARG A CA 1
ATOM 866 C C . ARG A 1 110 ? 39.938 29.016 10.938 1 45.53 110 ARG A C 1
ATOM 868 O O . ARG A 1 110 ? 41.125 28.734 11.148 1 45.53 110 ARG A O 1
ATOM 875 N N . LYS A 1 111 ?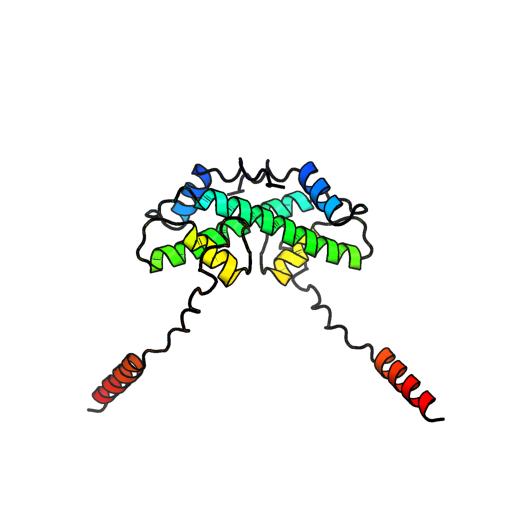 39.469 30.109 10.547 1 40.88 111 LYS A N 1
ATOM 876 C CA . LYS A 1 111 ? 40.5 31.156 10.633 1 40.88 111 LYS A CA 1
ATOM 877 C C . LYS A 1 111 ? 40.812 31.5 12.086 1 40.88 111 LYS A C 1
ATOM 879 O O . LYS A 1 111 ? 41.812 32.156 12.367 1 40.88 111 LYS A O 1
ATOM 884 N N . PHE A 1 112 ? 39.812 31.141 12.922 1 42.97 112 PHE A N 1
ATOM 885 C CA . PHE A 1 112 ? 40.25 31.656 14.211 1 42.97 112 PHE A CA 1
ATOM 886 C C . PHE A 1 112 ? 41.25 30.719 14.859 1 42.97 112 PHE A C 1
ATOM 888 O O . PHE A 1 112 ? 41.938 31.078 15.805 1 42.97 112 PHE A O 1
ATOM 895 N N . SER A 1 113 ? 41.188 29.469 14.398 1 45.16 113 SER A N 1
ATOM 896 C CA . SER A 1 113 ? 42.125 28.688 15.219 1 45.16 113 SER A CA 1
ATOM 897 C C . SER A 1 113 ? 43.562 28.984 14.867 1 45.16 113 SER A C 1
ATOM 899 O O . SER A 1 113 ? 44.469 28.344 15.398 1 45.16 113 SER A O 1
ATOM 901 N N . LYS A 1 114 ? 43.875 29.594 13.914 1 37.53 114 LYS A N 1
ATOM 902 C CA . LYS A 1 114 ? 45.312 29.734 13.766 1 37.53 114 LYS A CA 1
ATOM 903 C C . LYS A 1 114 ? 45.875 30.75 14.75 1 37.53 114 LYS A C 1
ATOM 905 O O . LYS A 1 114 ? 47.094 30.766 15.031 1 37.53 114 LYS A O 1
ATOM 910 N N . LYS A 1 115 ? 45.188 31.578 15.469 1 30.3 115 LYS A N 1
ATOM 911 C CA . LYS A 1 115 ? 46.156 32.188 16.359 1 30.3 115 LYS A CA 1
ATOM 912 C C . LYS A 1 115 ? 46.344 31.375 17.641 1 30.3 115 LYS A C 1
ATOM 914 O O . LYS A 1 115 ? 45.375 30.828 18.156 1 30.3 115 LYS A O 1
ATOM 919 N N . MET B 1 1 ? -13.398 1.827 -9.5 1 29.02 1 MET B N 1
ATOM 920 C CA . MET B 1 1 ? -13.523 0.594 -8.727 1 29.02 1 MET B CA 1
ATOM 921 C C . MET B 1 1 ? -12.852 0.729 -7.367 1 29.02 1 MET B C 1
ATOM 923 O O . MET B 1 1 ? -11.617 0.771 -7.285 1 29.02 1 MET B O 1
ATOM 927 N N . GLY B 1 2 ? -13.422 1.523 -6.582 1 36.56 2 GLY B N 1
ATOM 928 C CA . GLY B 1 2 ? -13.141 2.135 -5.293 1 36.56 2 GLY B CA 1
ATOM 929 C C . GLY B 1 2 ? -12.883 1.12 -4.195 1 36.56 2 GLY B C 1
ATOM 930 O O . GLY B 1 2 ? -13.773 0.338 -3.846 1 36.56 2 GLY B O 1
ATOM 931 N N . LEU B 1 3 ? -11.875 0.467 -4.203 1 39.59 3 LEU B N 1
ATOM 932 C CA . LEU B 1 3 ? -11.555 -0.543 -3.201 1 39.59 3 LEU B CA 1
ATOM 933 C C . LEU B 1 3 ? -12.055 -0.123 -1.824 1 39.59 3 LEU B C 1
ATOM 935 O O . LEU B 1 3 ? -12.078 1.067 -1.503 1 39.59 3 LEU B O 1
ATOM 939 N N . CYS B 1 4 ? -13.062 -0.825 -1.426 1 38.72 4 CYS B N 1
ATOM 940 C CA . CYS B 1 4 ? -13.797 -0.803 -0.162 1 38.72 4 CYS B CA 1
ATOM 941 C C . CYS B 1 4 ? -12.836 -0.663 1.016 1 38.72 4 CYS B C 1
ATOM 943 O O . CYS B 1 4 ? -12.562 -1.639 1.716 1 38.72 4 CYS B O 1
ATOM 945 N N . PHE B 1 5 ? -11.625 -0.171 0.731 1 45.91 5 PHE B N 1
ATOM 946 C CA . PHE B 1 5 ? -10.766 0.092 1.88 1 45.91 5 PHE B CA 1
ATOM 947 C C . PHE B 1 5 ? -11.508 0.898 2.938 1 45.91 5 PHE B C 1
ATOM 949 O O . PHE B 1 5 ? -10.914 1.335 3.926 1 45.91 5 PHE B O 1
ATOM 956 N N . GLU B 1 6 ? -12.703 1.196 2.648 1 47.16 6 GLU B N 1
ATOM 957 C CA . GLU B 1 6 ? -13.414 2.133 3.512 1 47.16 6 GLU B CA 1
ATOM 958 C C . GLU B 1 6 ? -13.266 1.752 4.98 1 47.16 6 GLU B C 1
ATOM 960 O O . GLU B 1 6 ? -13.164 2.625 5.848 1 47.16 6 GLU B O 1
ATOM 965 N N . LYS B 1 7 ? -13.648 0.484 5.203 1 47.94 7 LYS B N 1
ATOM 966 C CA . LYS B 1 7 ? -13.922 0.216 6.609 1 47.94 7 LYS B CA 1
ATOM 967 C C . LYS B 1 7 ? -12.633 0.128 7.418 1 47.94 7 LYS B C 1
ATOM 969 O O . LYS B 1 7 ? -12.664 0.119 8.648 1 47.94 7 LYS B O 1
ATOM 974 N N . VAL B 1 8 ? -11.516 -0.283 6.711 1 51.78 8 VAL B N 1
ATOM 975 C CA . VAL B 1 8 ? -10.414 -0.758 7.539 1 51.78 8 VAL B CA 1
ATOM 976 C C . VAL B 1 8 ? -9.648 0.432 8.117 1 51.78 8 VAL B C 1
ATOM 978 O O . VAL B 1 8 ? -9.273 0.423 9.289 1 51.78 8 VAL B O 1
ATOM 981 N N . LEU B 1 9 ? -9.359 1.4 7.184 1 62.59 9 LEU B N 1
ATOM 982 C CA . LEU B 1 9 ? -8.609 2.533 7.723 1 62.59 9 LEU B CA 1
ATOM 983 C C . LEU B 1 9 ? -9.555 3.564 8.336 1 62.59 9 LEU B C 1
ATOM 985 O O . LEU B 1 9 ? -9.898 4.559 7.691 1 62.59 9 LEU B O 1
ATOM 989 N N . THR B 1 10 ? -9.953 2.982 9.539 1 69.75 10 THR B N 1
ATOM 990 C CA . THR B 1 10 ? -10.789 3.949 10.242 1 69.75 10 THR B CA 1
ATOM 991 C C . THR B 1 10 ? -9.945 5.105 10.773 1 69.75 10 THR B C 1
ATOM 993 O O . THR B 1 10 ? -8.734 4.965 10.953 1 69.75 10 THR B O 1
ATOM 996 N N . ARG B 1 11 ? -10.641 6.145 10.844 1 75.94 11 ARG B N 1
ATOM 997 C CA . ARG B 1 11 ? -10.023 7.348 11.383 1 75.94 11 ARG B CA 1
ATOM 998 C C . ARG B 1 11 ? -9.359 7.07 12.727 1 75.94 11 ARG B C 1
ATOM 1000 O O . ARG B 1 11 ? -8.281 7.59 13.016 1 75.94 11 ARG B O 1
ATOM 1007 N N . THR B 1 12 ? -10.016 6.227 13.398 1 80.06 12 THR B N 1
ATOM 1008 C CA . THR B 1 12 ? -9.516 5.93 14.734 1 80.06 12 THR B CA 1
ATOM 1009 C C . THR B 1 12 ? -8.188 5.18 14.656 1 80.06 12 THR B C 1
ATOM 1011 O O . THR B 1 12 ? -7.246 5.504 15.391 1 80.06 12 THR B O 1
ATOM 1014 N N . ARG B 1 13 ? -8.109 4.234 13.766 1 78.88 13 ARG B N 1
ATOM 1015 C CA . ARG B 1 13 ? -6.875 3.461 13.633 1 78.88 13 ARG B CA 1
ATOM 1016 C C . ARG B 1 13 ? -5.738 4.332 13.109 1 78.88 13 ARG B C 1
ATOM 1018 O O . ARG B 1 13 ? -4.594 4.199 13.547 1 78.88 13 ARG B O 1
ATOM 1025 N N . LEU B 1 14 ? -6.094 5.156 12.266 1 83.44 14 LEU B N 1
ATOM 1026 C CA . LEU B 1 14 ? -5.082 6.043 11.703 1 83.44 14 LEU B CA 1
ATOM 1027 C C . LEU B 1 14 ? -4.555 7.004 12.766 1 83.44 14 LEU B C 1
ATOM 1029 O O . LEU B 1 14 ? -3.355 7.293 12.805 1 83.44 14 LEU B O 1
ATOM 1033 N N . GLN B 1 15 ? -5.461 7.488 13.609 1 84.25 15 GLN B N 1
ATOM 1034 C CA . GLN B 1 15 ? -5.055 8.383 14.688 1 84.25 15 GLN B CA 1
ATOM 1035 C C . GLN B 1 15 ? -4.113 7.684 15.664 1 84.25 15 GLN B C 1
ATOM 1037 O O . GLN B 1 15 ? -3.156 8.281 16.156 1 84.25 15 GLN B O 1
ATOM 1042 N N . ASP B 1 16 ? -4.469 6.395 15.891 1 83.88 16 ASP B N 1
ATOM 1043 C CA . ASP B 1 16 ? -3.611 5.613 16.781 1 83.88 16 ASP B CA 1
ATOM 1044 C C . ASP B 1 16 ? -2.223 5.426 16.172 1 83.88 16 ASP B C 1
ATOM 1046 O O . ASP B 1 16 ? -1.215 5.527 16.875 1 83.88 16 ASP B O 1
ATOM 1050 N N . LEU B 1 17 ? -2.248 5.176 14.906 1 81.38 17 LEU B N 1
ATOM 1051 C CA . LEU B 1 17 ? -0.979 5.027 14.203 1 81.38 17 LEU B CA 1
ATOM 1052 C C . LEU B 1 17 ? -0.184 6.328 14.234 1 81.38 17 LEU B C 1
ATOM 1054 O O . LEU B 1 17 ? 1.032 6.312 14.445 1 81.38 17 LEU B O 1
ATOM 1058 N N . LEU B 1 18 ? -0.862 7.379 14.039 1 85.44 18 LEU B N 1
ATOM 1059 C CA . LEU B 1 18 ? -0.229 8.695 14.047 1 85.44 18 LEU B CA 1
ATOM 1060 C C . LEU B 1 18 ? 0.376 9 15.414 1 85.44 18 LEU B C 1
ATOM 1062 O O . LEU B 1 18 ? 1.48 9.539 15.5 1 85.44 18 LEU B O 1
ATOM 1066 N N . ARG B 1 19 ? -0.336 8.617 16.422 1 86.62 19 ARG B N 1
ATOM 1067 C CA . ARG B 1 19 ? 0.099 8.883 17.797 1 86.62 19 ARG B CA 1
ATOM 1068 C C . ARG B 1 19 ? 1.35 8.086 18.141 1 86.62 19 ARG B C 1
ATOM 1070 O O . ARG B 1 19 ? 2.168 8.523 18.953 1 86.62 19 ARG B O 1
ATOM 1077 N N . GLU B 1 20 ? 1.421 6.918 17.5 1 85.81 20 GLU B N 1
ATOM 1078 C CA . GLU B 1 20 ? 2.615 6.102 17.688 1 85.81 20 GLU B CA 1
ATOM 1079 C C . GLU B 1 20 ? 3.846 6.77 17.078 1 85.81 20 GLU B C 1
ATOM 1081 O O . GLU B 1 20 ? 4.969 6.543 17.531 1 85.81 20 GLU B O 1
ATOM 1086 N N . ILE B 1 21 ? 3.686 7.582 16.125 1 85.44 21 ILE B N 1
ATOM 1087 C CA . ILE B 1 21 ? 4.777 8.273 15.453 1 85.44 21 ILE B CA 1
ATOM 1088 C C . ILE B 1 21 ? 5.047 9.609 16.141 1 85.44 21 ILE B C 1
ATOM 1090 O O . ILE B 1 21 ? 6.191 9.938 16.469 1 85.44 21 ILE B O 1
ATOM 1094 N N . ASP B 1 22 ? 3.918 10.367 16.312 1 84.69 22 ASP B N 1
ATOM 1095 C CA . ASP B 1 22 ? 3.979 11.664 16.984 1 84.69 22 ASP B CA 1
ATOM 1096 C C . ASP B 1 22 ? 2.709 11.922 17.781 1 84.69 22 ASP B C 1
ATOM 1098 O O . ASP B 1 22 ? 1.631 12.102 17.219 1 84.69 22 ASP B O 1
ATOM 1102 N N . PRO B 1 23 ? 2.912 12.008 19.094 1 85.56 23 PRO B N 1
ATOM 1103 C CA . PRO B 1 23 ? 1.749 12.172 19.969 1 85.56 23 PRO B CA 1
ATOM 1104 C C . PRO B 1 23 ? 1.074 13.531 19.812 1 85.56 23 PRO B C 1
ATOM 1106 O O . PRO B 1 23 ? -0.091 13.695 20.172 1 85.56 23 PRO B O 1
ATOM 1109 N N . ASN B 1 24 ? 1.784 14.453 19.281 1 84.38 24 ASN B N 1
ATOM 1110 C CA . ASN B 1 24 ? 1.23 15.797 19.172 1 84.38 24 ASN B CA 1
ATOM 1111 C C . ASN B 1 24 ? 0.557 16.031 17.828 1 84.38 24 ASN B C 1
ATOM 1113 O O . ASN B 1 24 ? -0.052 17.078 17.594 1 84.38 24 ASN B O 1
ATOM 1117 N N . GLU B 1 25 ? 0.541 14.953 17.016 1 84.56 25 GLU B N 1
ATOM 1118 C CA . GLU B 1 25 ? 0.033 15.148 15.664 1 84.56 25 GLU B CA 1
ATOM 1119 C C . GLU B 1 25 ? -1.431 14.734 15.555 1 84.56 25 GLU B C 1
ATOM 1121 O O . GLU B 1 25 ? -1.848 13.75 16.172 1 84.56 25 GLU B O 1
ATOM 1126 N N . HIS B 1 26 ? -2.158 15.602 14.82 1 88.5 26 HIS B N 1
ATOM 1127 C CA . HIS B 1 26 ? -3.561 15.32 14.539 1 88.5 26 HIS B CA 1
ATOM 1128 C C . HIS B 1 26 ? -3.768 14.992 13.062 1 88.5 26 HIS B C 1
ATOM 1130 O O . HIS B 1 26 ? -2.953 15.359 12.219 1 88.5 26 HIS B O 1
ATOM 1136 N N . LEU B 1 27 ? -4.754 14.258 12.836 1 88.81 27 LEU B N 1
ATOM 1137 C CA . LEU B 1 27 ? -5.062 13.797 11.484 1 88.81 27 LEU B CA 1
ATOM 1138 C C . LEU B 1 27 ? -6.145 14.664 10.844 1 88.81 27 LEU B C 1
ATOM 1140 O O . LEU B 1 27 ? -7.172 14.938 11.469 1 88.81 27 LEU B O 1
ATOM 1144 N N . ASP B 1 28 ? -5.789 15.125 9.703 1 89.5 28 ASP B N 1
ATOM 1145 C CA . ASP B 1 28 ? -6.801 15.852 8.945 1 89.5 28 ASP B CA 1
ATOM 1146 C C . ASP B 1 28 ? -7.836 14.906 8.352 1 89.5 28 ASP B C 1
ATOM 1148 O O . ASP B 1 28 ? -7.547 13.727 8.125 1 89.5 28 ASP B O 1
ATOM 1152 N N . ASP B 1 29 ? -9.008 15.375 8 1 84.62 29 ASP B N 1
ATOM 1153 C CA . ASP B 1 29 ? -10.148 14.57 7.555 1 84.62 29 ASP B CA 1
ATOM 1154 C C . ASP B 1 29 ? -9.875 13.961 6.184 1 84.62 29 ASP B C 1
ATOM 1156 O O . ASP B 1 29 ? -10.344 12.852 5.891 1 84.62 29 ASP B O 1
ATOM 1160 N N . ASP B 1 30 ? -9.039 14.602 5.359 1 88.19 30 ASP B N 1
ATOM 1161 C CA . ASP B 1 30 ? -8.859 14.172 3.973 1 88.19 30 ASP B CA 1
ATOM 1162 C C . ASP B 1 30 ? -7.727 13.156 3.854 1 88.19 30 ASP B C 1
ATOM 1164 O O . ASP B 1 30 ? -7.582 12.5 2.822 1 88.19 30 ASP B O 1
ATOM 1168 N N . VAL B 1 31 ? -7 12.945 4.973 1 91.25 31 VAL B N 1
ATOM 1169 C CA . VAL B 1 31 ? -5.824 12.078 4.926 1 91.25 31 VAL B CA 1
ATOM 1170 C C . VAL B 1 31 ? -6.262 10.617 4.832 1 91.25 31 VAL B C 1
ATOM 1172 O O . VAL B 1 31 ? -5.668 9.836 4.086 1 91.25 31 VAL B O 1
ATOM 1175 N N . GLU B 1 32 ? -7.312 10.383 5.52 1 86.44 32 GLU B N 1
ATOM 1176 C CA . GLU B 1 32 ? -7.816 9.016 5.531 1 86.44 32 GLU B CA 1
ATOM 1177 C C . GLU B 1 32 ? -8.211 8.555 4.129 1 86.44 32 GLU B C 1
ATOM 1179 O O . GLU B 1 32 ? -7.844 7.461 3.701 1 86.44 32 GLU B O 1
ATOM 1184 N N . GLU B 1 33 ? -8.867 9.445 3.432 1 86.12 33 GLU B N 1
ATOM 1185 C CA . GLU B 1 33 ? -9.336 9.109 2.09 1 86.12 33 GLU B CA 1
ATOM 1186 C C . GLU B 1 33 ? -8.156 8.898 1.137 1 86.12 33 GLU B C 1
ATOM 1188 O O . GLU B 1 33 ? -8.148 7.941 0.359 1 86.12 33 GLU B O 1
ATOM 1193 N N . VAL B 1 34 ? -7.18 9.688 1.246 1 90.19 34 VAL B N 1
ATOM 1194 C CA . VAL B 1 34 ? -6.016 9.602 0.369 1 90.19 34 VAL B CA 1
ATOM 1195 C C . VAL B 1 34 ? -5.25 8.312 0.648 1 90.19 34 VAL B C 1
ATOM 1197 O O . VAL B 1 34 ? -4.852 7.602 -0.281 1 90.19 34 VAL B O 1
ATOM 1200 N N . LEU B 1 35 ? -5.152 8.016 1.912 1 90.12 35 LEU B N 1
ATOM 1201 C CA . LEU B 1 35 ? -4.402 6.828 2.303 1 90.12 35 LEU B CA 1
ATOM 1202 C C . LEU B 1 35 ? -5.121 5.559 1.855 1 90.12 35 LEU B C 1
ATOM 1204 O O . LEU B 1 35 ? -4.48 4.59 1.438 1 90.12 35 LEU B O 1
ATOM 1208 N N . LEU B 1 36 ? -6.402 5.648 1.937 1 85.75 36 LEU B N 1
ATOM 1209 C CA . LEU B 1 36 ? -7.191 4.504 1.499 1 85.75 36 LEU B CA 1
ATOM 1210 C C . LEU B 1 36 ? -7.027 4.27 0 1 85.75 36 LEU B C 1
ATOM 1212 O O . LEU B 1 36 ? -6.848 3.133 -0.44 1 85.75 36 LEU B O 1
ATOM 1216 N N . GLN B 1 37 ? -7.066 5.375 -0.723 1 87.56 37 GLN B N 1
ATOM 1217 C CA . GLN B 1 37 ? -6.879 5.266 -2.166 1 87.56 37 GLN B CA 1
ATOM 1218 C C . GLN B 1 37 ? -5.457 4.824 -2.504 1 87.56 37 GLN B C 1
ATOM 1220 O O . GLN B 1 37 ? -5.254 4.016 -3.414 1 87.56 37 GLN B O 1
ATOM 1225 N N . ALA B 1 38 ? -4.547 5.285 -1.78 1 91.44 38 ALA B N 1
ATOM 1226 C CA . ALA B 1 38 ? -3.148 4.922 -1.997 1 91.44 38 ALA B CA 1
ATOM 1227 C C . ALA B 1 38 ? -2.918 3.439 -1.718 1 91.44 38 ALA B C 1
ATOM 1229 O O . ALA B 1 38 ? -2.209 2.762 -2.467 1 91.44 38 ALA B O 1
ATOM 1230 N N . ALA B 1 39 ? -3.48 2.932 -0.598 1 90.38 39 ALA B N 1
ATOM 1231 C CA . ALA B 1 39 ? -3.365 1.52 -0.244 1 90.38 39 ALA B CA 1
ATOM 1232 C C . ALA B 1 39 ? -3.945 0.63 -1.34 1 90.38 39 ALA B C 1
ATOM 1234 O O . ALA B 1 39 ? -3.334 -0.369 -1.725 1 90.38 39 ALA B O 1
ATOM 1235 N N . ASP B 1 40 ? -5.039 1.045 -1.853 1 85.44 40 ASP B N 1
ATOM 1236 C CA . ASP B 1 40 ? -5.664 0.305 -2.943 1 85.44 40 ASP B CA 1
ATOM 1237 C C . ASP B 1 40 ? -4.762 0.272 -4.176 1 85.44 40 ASP B C 1
ATOM 1239 O O . ASP B 1 40 ? -4.566 -0.784 -4.781 1 85.44 40 ASP B O 1
ATOM 1243 N N . ASN B 1 41 ? -4.285 1.423 -4.523 1 88.81 41 ASN B N 1
ATOM 1244 C CA . ASN B 1 41 ? -3.398 1.516 -5.676 1 88.81 41 ASN B CA 1
ATOM 1245 C C . ASN B 1 41 ? -2.139 0.675 -5.4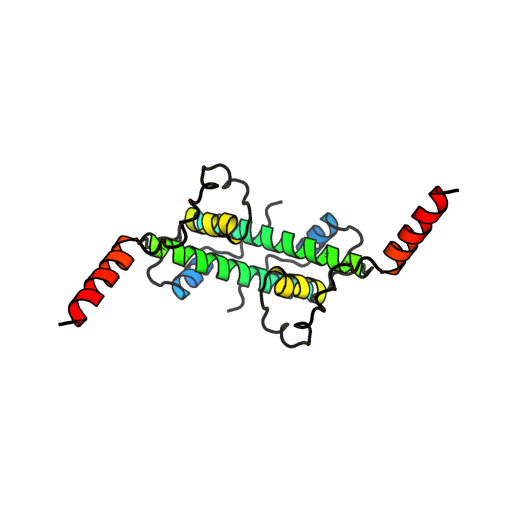84 1 88.81 41 ASN B C 1
ATOM 1247 O O . ASN B 1 41 ? -1.66 0.04 -6.426 1 88.81 41 ASN B O 1
ATOM 1251 N N . PHE B 1 42 ? -1.652 0.658 -4.281 1 92.06 42 PHE B N 1
ATOM 1252 C CA . PHE B 1 42 ? -0.467 -0.12 -3.939 1 92.06 42 PHE B CA 1
ATOM 1253 C C . PHE B 1 42 ? -0.708 -1.605 -4.18 1 92.06 42 PHE B C 1
ATOM 1255 O O . PHE B 1 42 ? 0.078 -2.266 -4.863 1 92.06 42 PHE B O 1
ATOM 1262 N N . VAL B 1 43 ? -1.839 -2.113 -3.701 1 91.12 43 VAL B N 1
ATOM 1263 C CA . VAL B 1 43 ? -2.164 -3.531 -3.836 1 91.12 43 VAL B CA 1
ATOM 1264 C C . VAL B 1 43 ? -2.344 -3.881 -5.312 1 91.12 43 VAL B C 1
ATOM 1266 O O . VAL B 1 43 ? -1.829 -4.898 -5.781 1 91.12 43 VAL B O 1
ATOM 1269 N N . ASP B 1 44 ? -3.045 -3.041 -5.996 1 88.38 44 ASP B N 1
ATOM 1270 C CA . ASP B 1 44 ? -3.244 -3.24 -7.43 1 88.38 44 ASP B CA 1
ATOM 1271 C C . ASP B 1 44 ? -1.907 -3.318 -8.164 1 88.38 44 ASP B C 1
ATOM 1273 O O . ASP B 1 44 ? -1.714 -4.184 -9.023 1 88.38 44 ASP B O 1
ATOM 1277 N N . ASP B 1 45 ? -1.062 -2.426 -7.828 1 91.38 45 ASP B N 1
ATOM 1278 C CA . ASP B 1 45 ? 0.244 -2.361 -8.477 1 91.38 45 ASP B CA 1
ATOM 1279 C C . ASP B 1 45 ? 1.068 -3.611 -8.18 1 91.38 45 ASP B C 1
ATOM 1281 O O . ASP B 1 45 ? 1.654 -4.207 -9.086 1 91.38 45 ASP B O 1
ATOM 1285 N N . VAL B 1 46 ? 1.084 -4.004 -6.918 1 94.31 46 VAL B N 1
ATOM 1286 C CA . VAL B 1 46 ? 1.846 -5.176 -6.5 1 94.31 46 VAL B CA 1
ATOM 1287 C C . VAL B 1 46 ? 1.293 -6.422 -7.184 1 94.31 46 VAL B C 1
ATOM 1289 O O . VAL B 1 46 ? 2.055 -7.25 -7.688 1 94.31 46 VAL B O 1
ATOM 1292 N N . ILE B 1 47 ? -0.018 -6.555 -7.238 1 92.38 47 ILE B N 1
ATOM 1293 C CA . ILE B 1 47 ? -0.652 -7.715 -7.855 1 92.38 47 ILE B CA 1
ATOM 1294 C C . ILE B 1 47 ? -0.313 -7.758 -9.344 1 92.38 47 ILE B C 1
ATOM 1296 O O . ILE B 1 47 ? -0.029 -8.828 -9.891 1 92.38 47 ILE B O 1
ATOM 1300 N N . SER B 1 48 ? -0.356 -6.621 -9.945 1 92.69 48 SER B N 1
ATOM 1301 C CA . SER B 1 48 ? -0.053 -6.547 -11.375 1 92.69 48 SER B CA 1
ATOM 1302 C C . SER B 1 48 ? 1.375 -7 -11.656 1 92.69 48 SER B C 1
ATOM 1304 O O . SER B 1 48 ? 1.606 -7.809 -12.562 1 92.69 48 SER B O 1
ATOM 1306 N N . ARG B 1 49 ? 2.271 -6.527 -10.883 1 94.38 49 ARG B N 1
ATOM 1307 C CA . ARG B 1 49 ? 3.672 -6.898 -11.055 1 94.38 49 ARG B CA 1
ATOM 1308 C C . ARG B 1 49 ? 3.889 -8.375 -10.727 1 94.38 49 ARG B C 1
ATOM 1310 O O . ARG B 1 49 ? 4.652 -9.062 -11.414 1 94.38 49 ARG B O 1
ATOM 1317 N N . ALA B 1 50 ? 3.205 -8.844 -9.695 1 94.38 50 ALA B N 1
ATOM 1318 C CA . ALA B 1 50 ? 3.334 -10.242 -9.297 1 94.38 50 ALA B CA 1
ATOM 1319 C C . ALA B 1 50 ? 2.758 -11.172 -10.359 1 94.38 50 ALA B C 1
ATOM 1321 O O . ALA B 1 50 ? 3.293 -12.258 -10.602 1 94.38 50 ALA B O 1
ATOM 1322 N N . CYS B 1 51 ? 1.702 -10.711 -10.953 1 92.5 51 CYS B N 1
ATOM 1323 C CA . CYS B 1 51 ? 1.102 -11.5 -12.023 1 92.5 51 CYS B CA 1
ATOM 1324 C C . CYS B 1 51 ? 2.055 -11.625 -13.211 1 92.5 51 CYS B C 1
ATOM 1326 O O . CYS B 1 51 ? 2.105 -12.672 -13.859 1 92.5 51 CYS B O 1
ATOM 1328 N N . ASP B 1 52 ? 2.789 -10.516 -13.484 1 92.62 52 ASP B N 1
ATOM 1329 C CA . ASP B 1 52 ? 3.793 -10.555 -14.547 1 92.62 52 ASP B CA 1
ATOM 1330 C C . ASP B 1 52 ? 4.844 -11.625 -14.266 1 92.62 52 ASP B C 1
ATOM 1332 O O . ASP B 1 52 ? 5.25 -12.359 -15.172 1 92.62 52 ASP B O 1
ATOM 1336 N N . LEU B 1 53 ? 5.238 -11.719 -13.039 1 91.81 53 LEU B N 1
ATOM 1337 C CA . LEU B 1 53 ? 6.219 -12.719 -12.641 1 91.81 53 LEU B CA 1
ATOM 1338 C C . LEU B 1 53 ? 5.641 -14.125 -12.773 1 91.81 53 LEU B C 1
ATOM 1340 O O . LEU B 1 53 ? 6.324 -15.039 -13.25 1 91.81 53 LEU B O 1
ATOM 1344 N N . ALA B 1 54 ? 4.395 -14.281 -12.328 1 92.06 54 ALA B N 1
ATOM 1345 C CA . ALA B 1 54 ? 3.723 -15.578 -12.445 1 92.06 54 ALA B CA 1
ATOM 1346 C C . ALA B 1 54 ? 3.627 -16.016 -13.906 1 92.06 54 ALA B C 1
ATOM 1348 O O . ALA B 1 54 ? 3.848 -17.188 -14.227 1 92.06 54 ALA B O 1
ATOM 1349 N N . LYS B 1 55 ? 3.312 -15.086 -14.742 1 89.75 55 LYS B N 1
ATOM 1350 C CA . LYS B 1 55 ? 3.205 -15.375 -16.172 1 89.75 55 LYS B CA 1
ATOM 1351 C C . LYS B 1 55 ? 4.543 -15.828 -16.75 1 89.75 55 LYS B C 1
ATOM 1353 O O . LYS B 1 55 ? 4.594 -16.734 -17.578 1 89.75 55 LYS B O 1
ATOM 1358 N N . HIS B 1 56 ? 5.535 -15.195 -16.359 1 90.44 56 HIS B N 1
ATOM 1359 C CA . HIS B 1 56 ? 6.871 -15.531 -16.844 1 90.44 56 HIS B CA 1
ATOM 1360 C C . HIS B 1 56 ? 7.273 -16.938 -16.422 1 90.44 56 HIS B C 1
ATOM 1362 O O . HIS B 1 56 ? 8.062 -17.594 -17.094 1 90.44 56 HIS B O 1
ATOM 1368 N N . ARG B 1 57 ? 6.75 -17.453 -15.305 1 90 57 ARG B N 1
ATOM 1369 C CA . ARG B 1 57 ? 6.98 -18.828 -14.852 1 90 57 ARG B CA 1
ATOM 1370 C C . ARG B 1 57 ? 6.035 -19.797 -15.547 1 90 57 ARG B C 1
ATOM 1372 O O . ARG B 1 57 ? 6.109 -21.016 -15.32 1 90 57 ARG B O 1
ATOM 1379 N N . LYS B 1 58 ? 5.207 -19.312 -16.328 1 87.75 58 LYS B N 1
ATOM 1380 C CA . LYS B 1 58 ? 4.176 -20.062 -17.047 1 87.75 58 LYS B CA 1
ATOM 1381 C C . LYS B 1 58 ? 3.18 -20.688 -16.062 1 87.75 58 LYS B C 1
ATOM 1383 O O . LYS B 1 58 ? 2.668 -21.781 -16.312 1 87.75 58 LYS B O 1
ATOM 1388 N N . GLY B 1 59 ? 3.08 -19.938 -14.992 1 85.31 59 GLY B N 1
ATOM 1389 C CA . GLY B 1 59 ? 2.1 -20.391 -14.016 1 85.31 59 GLY B CA 1
ATOM 1390 C C . GLY B 1 59 ? 0.768 -19.672 -14.141 1 85.31 59 GLY B C 1
ATOM 1391 O O . GLY B 1 59 ? 0.703 -18.547 -14.648 1 85.31 59 GLY B O 1
ATOM 1392 N N . THR B 1 60 ? -0.302 -20.469 -13.742 1 86.62 60 THR B N 1
ATOM 1393 C CA . THR B 1 60 ? -1.636 -19.891 -13.781 1 86.62 60 THR B CA 1
ATOM 1394 C C . THR B 1 60 ? -2.104 -19.516 -12.375 1 86.62 60 THR B C 1
ATOM 1396 O O . THR B 1 60 ? -3.264 -19.156 -12.18 1 86.62 60 THR B O 1
ATOM 1399 N N . THR B 1 61 ? -1.129 -19.672 -11.43 1 91.88 61 THR B N 1
ATOM 1400 C CA . THR B 1 61 ? -1.476 -19.375 -10.039 1 91.88 61 THR B CA 1
ATOM 1401 C C . THR B 1 61 ? -0.53 -18.328 -9.453 1 91.88 61 THR B C 1
ATOM 1403 O O . THR B 1 61 ? 0.691 -18.469 -9.539 1 91.88 61 THR B O 1
ATOM 1406 N N . LEU B 1 62 ? -1.14 -17.281 -9.047 1 92.94 62 LEU B N 1
ATOM 1407 C CA . LEU B 1 62 ? -0.356 -16.281 -8.32 1 92.94 62 LEU B CA 1
ATOM 1408 C C . LEU B 1 62 ? 0.001 -16.781 -6.926 1 92.94 62 LEU B C 1
ATOM 1410 O O . LEU B 1 62 ? -0.886 -17.047 -6.113 1 92.94 62 LEU B O 1
ATOM 1414 N N . GLU B 1 63 ? 1.215 -16.938 -6.668 1 92.75 63 GLU B N 1
ATOM 1415 C CA . GLU B 1 63 ? 1.69 -17.453 -5.391 1 92.75 63 GLU B CA 1
ATOM 1416 C C . GLU B 1 63 ? 2.242 -16.344 -4.504 1 92.75 63 GLU B C 1
ATOM 1418 O O . GLU B 1 63 ? 2.611 -15.281 -4.996 1 92.75 63 GLU B O 1
ATOM 1423 N N . ALA B 1 64 ? 2.359 -16.625 -3.234 1 93.81 64 ALA B N 1
ATOM 1424 C CA . ALA B 1 64 ? 2.895 -15.656 -2.27 1 93.81 64 ALA B CA 1
ATOM 1425 C C . ALA B 1 64 ? 4.328 -15.273 -2.617 1 93.81 64 ALA B C 1
ATOM 1427 O O . ALA B 1 64 ? 4.742 -14.133 -2.408 1 93.81 64 ALA B O 1
ATOM 1428 N N . GLN B 1 65 ? 4.996 -16.25 -3.17 1 92.62 65 GLN B N 1
ATOM 1429 C CA . GLN B 1 65 ? 6.395 -16.016 -3.51 1 92.62 65 GLN B CA 1
ATOM 1430 C C . GLN B 1 65 ? 6.523 -14.953 -4.598 1 92.62 65 GLN B C 1
ATOM 1432 O O . GLN B 1 65 ? 7.477 -14.172 -4.602 1 92.62 65 GLN B O 1
ATOM 1437 N N . ASP B 1 66 ? 5.613 -14.93 -5.562 1 94.19 66 ASP B N 1
ATOM 1438 C CA . ASP B 1 66 ? 5.617 -13.906 -6.602 1 94.19 66 ASP B CA 1
ATOM 1439 C C . ASP B 1 66 ? 5.461 -12.516 -6.004 1 94.19 66 ASP B C 1
ATOM 1441 O O . ASP B 1 66 ? 6.172 -11.586 -6.391 1 94.19 66 ASP B O 1
ATOM 1445 N N . VAL B 1 67 ? 4.586 -12.438 -5.027 1 94.88 67 VAL B N 1
ATOM 1446 C CA . VAL B 1 67 ? 4.301 -11.164 -4.363 1 94.88 67 VAL B CA 1
ATOM 1447 C C . VAL B 1 67 ? 5.512 -10.734 -3.533 1 94.88 67 VAL B C 1
ATOM 1449 O O . VAL B 1 67 ? 5.914 -9.57 -3.572 1 94.88 67 VAL B O 1
ATOM 1452 N N . LEU B 1 68 ? 6.109 -11.68 -2.898 1 94.56 68 LEU B N 1
ATOM 1453 C CA . LEU B 1 68 ? 7.258 -11.383 -2.049 1 94.56 68 LEU B CA 1
ATOM 1454 C C . LEU B 1 68 ? 8.438 -10.883 -2.879 1 94.56 68 LEU B C 1
ATOM 1456 O O . LEU B 1 68 ? 9.148 -9.969 -2.461 1 94.56 68 LEU B O 1
ATOM 1460 N N . LEU B 1 69 ? 8.562 -11.445 -4.047 1 93.75 69 LEU B N 1
ATOM 1461 C CA . LEU B 1 69 ? 9.633 -11.023 -4.945 1 93.75 69 LEU B CA 1
ATOM 1462 C C . LEU B 1 69 ? 9.461 -9.562 -5.355 1 93.75 69 LEU B C 1
ATOM 1464 O O . LEU B 1 69 ? 10.43 -8.812 -5.43 1 93.75 69 LEU B O 1
ATOM 1468 N N . VAL B 1 70 ? 8.242 -9.18 -5.551 1 95.38 70 VAL B N 1
ATOM 1469 C CA . VAL B 1 70 ? 7.965 -7.793 -5.918 1 95.38 70 VAL B CA 1
ATOM 1470 C C . VAL B 1 70 ? 8.211 -6.879 -4.719 1 95.38 70 VAL B C 1
ATOM 1472 O O . VAL B 1 70 ? 8.883 -5.852 -4.836 1 95.38 70 VAL B O 1
ATOM 1475 N N . LEU B 1 71 ? 7.711 -7.312 -3.561 1 95.5 71 LEU B N 1
ATOM 1476 C CA . LEU B 1 71 ? 7.789 -6.484 -2.359 1 95.5 71 LEU B CA 1
ATOM 1477 C C . LEU B 1 71 ? 9.234 -6.289 -1.924 1 95.5 71 LEU B C 1
ATOM 1479 O O . LEU B 1 71 ? 9.672 -5.16 -1.686 1 95.5 71 LEU B O 1
ATOM 1483 N N . GLN B 1 72 ? 9.945 -7.312 -1.893 1 93.19 72 GLN B N 1
ATOM 1484 C CA . GLN B 1 72 ? 11.32 -7.262 -1.404 1 93.19 72 GLN B CA 1
ATOM 1485 C C . GLN B 1 72 ? 12.273 -6.762 -2.488 1 93.19 72 GLN B C 1
ATOM 1487 O O . GLN B 1 72 ? 13.18 -5.98 -2.209 1 93.19 72 GLN B O 1
ATOM 1492 N N . GLY B 1 73 ? 12.039 -7.137 -3.678 1 91.25 73 GLY B N 1
ATOM 1493 C CA . GLY B 1 73 ? 12.938 -6.824 -4.781 1 91.25 73 GLY B CA 1
ATOM 1494 C C . GLY B 1 73 ? 12.75 -5.414 -5.316 1 91.25 73 GLY B C 1
ATOM 1495 O O . GLY B 1 73 ? 13.734 -4.707 -5.566 1 91.25 73 GLY B O 1
ATOM 1496 N N . GLN B 1 74 ? 11.547 -5.047 -5.484 1 90.31 74 GLN B N 1
ATOM 1497 C CA . GLN B 1 74 ? 11.273 -3.787 -6.164 1 90.31 74 GLN B CA 1
ATOM 1498 C C . GLN B 1 74 ? 10.891 -2.697 -5.172 1 90.31 74 GLN B C 1
ATOM 1500 O O . GLN B 1 74 ? 11.273 -1.537 -5.332 1 90.31 74 GLN B O 1
ATOM 1505 N N . LEU B 1 75 ? 10.266 -3.092 -4.109 1 92.12 75 LEU B N 1
ATOM 1506 C CA . LEU B 1 75 ? 9.719 -2.09 -3.199 1 92.12 75 LEU B CA 1
ATOM 1507 C C . LEU B 1 75 ? 10.5 -2.066 -1.89 1 92.12 75 LEU B C 1
ATOM 1509 O O . LEU B 1 75 ? 10.273 -1.202 -1.04 1 92.12 75 LEU B O 1
ATOM 1513 N N . ASN B 1 76 ? 11.438 -2.918 -1.729 1 90.19 76 ASN B N 1
ATOM 1514 C CA . ASN B 1 76 ? 12.25 -3.012 -0.522 1 90.19 76 ASN B CA 1
ATOM 1515 C C . ASN B 1 76 ? 11.391 -3.084 0.734 1 90.19 76 ASN B C 1
ATOM 1517 O O . ASN B 1 76 ? 11.688 -2.432 1.735 1 90.19 76 ASN B O 1
ATOM 1521 N N . MET B 1 77 ? 10.328 -3.885 0.603 1 92.56 77 MET B N 1
ATOM 1522 C CA . MET B 1 77 ? 9.406 -4.07 1.716 1 92.56 77 MET B CA 1
ATOM 1523 C C . MET B 1 77 ? 9.492 -5.488 2.27 1 92.56 77 MET B C 1
ATOM 1525 O O . MET B 1 77 ? 9.336 -6.461 1.528 1 92.56 77 MET B O 1
ATOM 1529 N N . TRP B 1 78 ? 9.75 -5.477 3.529 1 89.69 78 TRP B N 1
ATOM 1530 C CA . TRP B 1 78 ? 9.875 -6.77 4.195 1 89.69 78 TRP B CA 1
ATOM 1531 C C . TRP B 1 78 ? 8.609 -7.113 4.961 1 89.69 78 TRP B C 1
ATOM 1533 O O . TRP B 1 78 ? 8.031 -6.258 5.637 1 89.69 78 TRP B O 1
ATOM 1543 N N . ILE B 1 79 ? 8.18 -8.406 4.801 1 90.06 79 ILE B N 1
ATOM 1544 C CA . ILE B 1 79 ? 6.98 -8.875 5.496 1 90.06 79 ILE B CA 1
ATOM 1545 C C . ILE B 1 79 ? 7.371 -9.883 6.566 1 90.06 79 ILE B C 1
ATOM 1547 O O . ILE B 1 79 ? 7.945 -10.93 6.262 1 90.06 79 ILE B O 1
ATOM 1551 N N . PRO B 1 80 ? 7.066 -9.508 7.844 1 85.12 80 PRO B N 1
ATOM 1552 C CA . PRO B 1 80 ? 7.387 -10.445 8.914 1 85.12 80 PRO B CA 1
ATOM 1553 C C . PRO B 1 80 ? 6.746 -11.82 8.719 1 85.12 80 PRO B C 1
ATOM 1555 O O . PRO B 1 80 ? 5.574 -11.906 8.336 1 85.12 80 PRO B O 1
ATOM 1558 N N . GLY B 1 81 ? 7.406 -12.859 8.953 1 82.06 81 GLY B N 1
ATOM 1559 C CA . GLY B 1 81 ? 6.867 -14.203 8.828 1 82.06 81 GLY B CA 1
ATOM 1560 C C . GLY B 1 81 ? 7.129 -14.828 7.473 1 82.06 81 GLY B C 1
ATOM 1561 O O . GLY B 1 81 ? 7.047 -16.047 7.32 1 82.06 81 GLY B O 1
ATOM 1562 N N . TYR B 1 82 ? 7.277 -14.055 6.547 1 79.12 82 TYR B N 1
ATOM 1563 C CA . TYR B 1 82 ? 7.539 -14.555 5.203 1 79.12 82 TYR B CA 1
ATOM 1564 C C . TYR B 1 82 ? 8.969 -14.258 4.777 1 79.12 82 TYR B C 1
ATOM 1566 O O . TYR B 1 82 ? 9.391 -14.633 3.682 1 79.12 82 TYR B O 1
ATOM 1574 N N . GLY B 1 83 ? 9.734 -13.578 5.664 1 61.41 83 GLY B N 1
ATOM 1575 C CA . GLY B 1 83 ? 11.086 -13.141 5.348 1 61.41 83 GLY B CA 1
ATOM 1576 C C . GLY B 1 83 ? 12.086 -14.281 5.301 1 61.41 83 GLY B C 1
ATOM 1577 O O . GLY B 1 83 ? 13.25 -14.078 4.961 1 61.41 83 GLY B O 1
ATOM 1578 N N . SER B 1 84 ? 11.914 -15.203 6.371 1 50.84 84 SER B N 1
ATOM 1579 C CA . SER B 1 84 ? 13.062 -16.078 6.578 1 50.84 84 SER B CA 1
ATOM 1580 C C . SER B 1 84 ? 13.531 -16.703 5.27 1 50.84 84 SER B C 1
ATOM 1582 O O . SER B 1 84 ? 14.477 -17.484 5.25 1 50.84 84 SER B O 1
ATOM 1584 N N . ALA B 1 85 ? 12.555 -17.266 4.582 1 46.44 85 ALA B N 1
ATOM 1585 C CA . ALA B 1 85 ? 13.25 -18.094 3.598 1 46.44 85 ALA B CA 1
ATOM 1586 C C . ALA B 1 85 ? 14.383 -17.312 2.926 1 46.44 85 ALA B C 1
ATOM 1588 O O . ALA B 1 85 ? 14.43 -16.078 3.01 1 46.44 85 ALA B O 1
ATOM 1589 N N . GLU B 1 86 ? 15.07 -18.031 1.88 1 41.56 86 GLU B N 1
ATOM 1590 C CA . GLU B 1 86 ? 16.219 -17.906 0.985 1 41.56 86 GLU B CA 1
ATOM 1591 C C . GLU B 1 86 ? 16.156 -16.594 0.198 1 41.56 86 GLU B C 1
ATOM 1593 O O . GLU B 1 86 ? 17 -16.344 -0.663 1 41.56 86 GLU B O 1
ATOM 1598 N N . GLU B 1 87 ? 14.953 -16.078 -0.023 1 45.06 87 GLU B N 1
ATOM 1599 C CA . GLU B 1 87 ? 14.805 -15.375 -1.3 1 45.06 87 GLU B CA 1
ATOM 1600 C C . GLU B 1 87 ? 15.523 -14.031 -1.285 1 45.06 87 GLU B C 1
ATOM 1602 O O . GLU B 1 87 ? 14.883 -12.977 -1.309 1 45.06 87 GLU B O 1
ATOM 1607 N N . HIS B 1 88 ? 16.203 -13.664 -0.208 1 42.84 88 HIS B N 1
ATOM 1608 C CA . HIS B 1 88 ? 17.094 -12.555 -0.521 1 42.84 88 HIS B CA 1
ATOM 1609 C C . HIS B 1 88 ? 17.625 -12.656 -1.947 1 42.84 88 HIS B C 1
ATOM 1611 O O . HIS B 1 88 ? 18.219 -11.703 -2.465 1 42.84 88 HIS B O 1
ATOM 1617 N N . GLN B 1 89 ? 18.109 -13.93 -2.303 1 39.62 89 GLN B N 1
ATOM 1618 C CA . GLN B 1 89 ? 18.859 -14.094 -3.545 1 39.62 89 GLN B CA 1
ATOM 1619 C 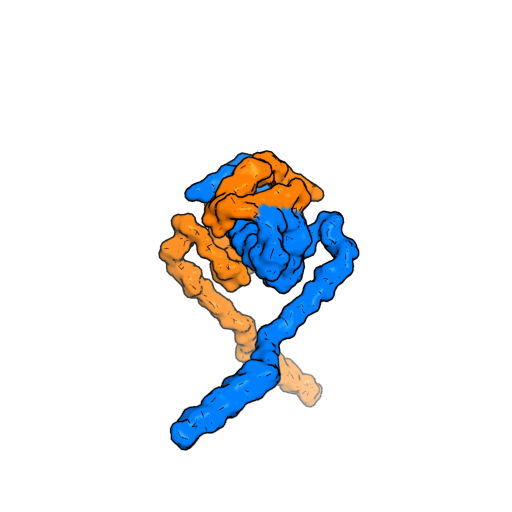C . GLN B 1 89 ? 17.938 -13.969 -4.758 1 39.62 89 GLN B C 1
ATOM 1621 O O . GLN B 1 89 ? 17.453 -14.969 -5.277 1 39.62 89 GLN B O 1
ATOM 1626 N N . VAL B 1 90 ? 16.766 -13.359 -4.66 1 39.78 90 VAL B N 1
ATOM 1627 C CA . VAL B 1 90 ? 16.297 -13.312 -6.043 1 39.78 90 VAL B CA 1
ATOM 1628 C C . VAL B 1 90 ? 17.5 -13.242 -6.984 1 39.78 90 VAL B C 1
ATOM 1630 O O . VAL B 1 90 ? 18.359 -12.375 -6.836 1 39.78 90 VAL B O 1
ATOM 1633 N N . PRO B 1 91 ? 17.969 -14.281 -7.52 1 37.38 91 PRO B N 1
ATOM 1634 C CA . PRO B 1 91 ? 19.016 -14.07 -8.523 1 37.38 91 PRO B CA 1
ATOM 1635 C C . PRO B 1 91 ? 18.781 -12.82 -9.367 1 37.38 91 PRO B C 1
ATOM 1637 O O . PRO B 1 91 ? 17.656 -12.562 -9.797 1 37.38 91 PRO B O 1
ATOM 1640 N N . LYS B 1 92 ? 19.297 -11.633 -8.906 1 37.5 92 LYS B N 1
ATOM 1641 C CA . LYS B 1 92 ? 19.375 -10.625 -9.961 1 37.5 92 LYS B CA 1
ATOM 1642 C C . LYS B 1 92 ? 19.25 -11.266 -11.344 1 37.5 92 LYS B C 1
ATOM 1644 O O . LYS B 1 92 ? 20.078 -12.078 -11.742 1 37.5 92 LYS B O 1
ATOM 1649 N N . MET B 1 93 ? 17.984 -11.641 -11.75 1 35.25 93 MET B N 1
ATOM 1650 C CA . MET B 1 93 ? 18.016 -12.094 -13.141 1 35.25 93 MET B CA 1
ATOM 1651 C C . MET B 1 93 ? 19.109 -11.383 -13.922 1 35.25 93 MET B C 1
ATOM 1653 O O . MET B 1 93 ? 19.172 -10.156 -13.93 1 35.25 93 MET B O 1
ATOM 1657 N N . PRO B 1 94 ? 20.188 -11.898 -14.125 1 34.91 94 PRO B N 1
ATOM 1658 C CA . PRO B 1 94 ? 21.094 -11.242 -15.07 1 34.91 94 PRO B CA 1
ATOM 1659 C C . PRO B 1 94 ? 20.359 -10.406 -16.109 1 34.91 94 PRO B C 1
ATOM 1661 O O . PRO B 1 94 ? 19.203 -10.703 -16.438 1 34.91 94 PRO B O 1
ATOM 1664 N N . SER B 1 95 ? 20.344 -9.086 -16.125 1 35.47 95 SER B N 1
ATOM 1665 C CA . SER B 1 95 ? 20.047 -8.438 -17.406 1 35.47 95 SER B CA 1
ATOM 1666 C C . SER B 1 95 ? 20.094 -9.43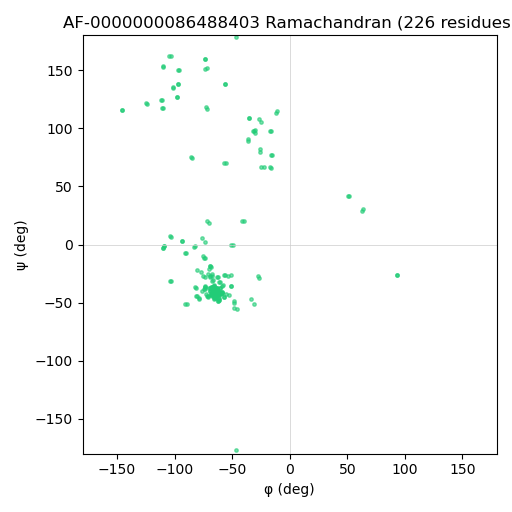8 -18.547 1 35.47 95 SER B C 1
ATOM 1668 O O . SER B 1 95 ? 20.922 -10.359 -18.547 1 35.47 95 SER B O 1
ATOM 1670 N N . GLN B 1 96 ? 18.984 -9.742 -19.188 1 34.94 96 GLN B N 1
ATOM 1671 C CA . GLN B 1 96 ? 19.078 -10.523 -20.422 1 34.94 96 GLN B CA 1
ATOM 1672 C C . GLN B 1 96 ? 20.453 -10.398 -21.062 1 34.94 96 GLN B C 1
ATOM 1674 O O . GLN B 1 96 ? 20.844 -9.32 -21.5 1 34.94 96 GLN B O 1
ATOM 1679 N N . SER B 1 97 ? 21.5 -10.828 -20.594 1 36.62 97 SER B N 1
ATOM 1680 C CA . SER B 1 97 ? 22.656 -11.188 -21.406 1 36.62 97 SER B CA 1
ATOM 1681 C C . SER B 1 97 ? 22.234 -11.562 -22.812 1 36.62 97 SER B C 1
ATOM 1683 O O . SER B 1 97 ? 21.359 -12.422 -23 1 36.62 97 SER B O 1
ATOM 1685 N N . THR B 1 98 ? 22.016 -10.594 -23.672 1 37.84 98 THR B N 1
ATOM 1686 C CA . THR B 1 98 ? 22.031 -10.836 -25.109 1 37.84 98 THR B CA 1
ATOM 1687 C C . THR B 1 98 ? 22.734 -12.164 -25.422 1 37.84 98 THR B C 1
ATOM 1689 O O . THR B 1 98 ? 23.891 -12.359 -25.062 1 37.84 98 THR B O 1
ATOM 1692 N N . SER B 1 99 ? 22.172 -13.242 -25.031 1 40.22 99 SER B N 1
ATOM 1693 C CA . SER B 1 99 ? 22.656 -14.594 -25.344 1 40.22 99 SER B CA 1
ATOM 1694 C C . SER B 1 99 ? 23.656 -14.578 -26.5 1 40.22 99 SER B C 1
ATOM 1696 O O . SER B 1 99 ? 23.422 -13.914 -27.516 1 40.22 99 SER B O 1
ATOM 1698 N N . GLU B 1 100 ? 24.859 -14.594 -26.188 1 41.09 100 GLU B N 1
ATOM 1699 C CA . GLU B 1 100 ? 25.969 -14.719 -27.141 1 41.09 100 GLU B CA 1
ATOM 1700 C C . GLU B 1 100 ? 25.531 -15.484 -28.391 1 41.09 100 GLU B C 1
ATOM 1702 O O . GLU B 1 100 ? 26.109 -15.297 -29.469 1 41.09 100 GLU B O 1
ATOM 1707 N N . ALA B 1 101 ? 24.531 -16.328 -28.141 1 38.22 101 ALA B N 1
ATOM 1708 C CA . ALA B 1 101 ? 24.062 -17.078 -29.312 1 38.22 101 ALA B CA 1
ATOM 1709 C C . ALA B 1 101 ? 23.328 -16.172 -30.297 1 38.22 101 ALA B C 1
ATOM 1711 O O . ALA B 1 101 ? 23.469 -16.312 -31.5 1 38.22 101 ALA B O 1
ATOM 1712 N N . HIS B 1 102 ? 22.5 -15.148 -29.672 1 46.56 102 HIS B N 1
ATOM 1713 C CA . HIS B 1 102 ? 21.828 -14.273 -30.625 1 46.56 102 HIS B CA 1
ATOM 1714 C C . HIS B 1 102 ? 22.812 -13.273 -31.25 1 46.56 102 HIS B C 1
ATOM 1716 O O . HIS B 1 102 ? 22.719 -12.961 -32.438 1 46.56 102 HIS B O 1
ATOM 1722 N N . ARG B 1 103 ? 23.734 -12.773 -30.453 1 42.22 103 ARG B N 1
ATOM 1723 C CA . ARG B 1 103 ? 24.828 -12.047 -31.078 1 42.22 103 ARG B CA 1
ATOM 1724 C C . ARG B 1 103 ? 25.531 -12.906 -32.125 1 42.22 103 ARG B C 1
ATOM 1726 O O . ARG B 1 103 ? 25.891 -12.414 -33.188 1 42.22 103 ARG B O 1
ATOM 1733 N N . GLN B 1 104 ? 25.719 -14.156 -31.719 1 44.56 104 GLN B N 1
ATOM 1734 C CA . GLN B 1 104 ? 26.328 -15.078 -32.688 1 44.56 104 GLN B CA 1
ATOM 1735 C C . GLN B 1 104 ? 25.391 -15.336 -33.844 1 44.56 104 GLN B C 1
ATOM 1737 O O . GLN B 1 104 ? 25.844 -15.453 -35 1 44.56 104 GLN B O 1
ATOM 1742 N N . ARG B 1 105 ? 24.109 -15.453 -33.469 1 43.28 105 ARG B N 1
ATOM 1743 C CA . ARG B 1 105 ? 23.156 -15.664 -34.562 1 43.28 105 ARG B CA 1
ATOM 1744 C C . ARG B 1 105 ? 23.047 -14.43 -35.438 1 43.28 105 ARG B C 1
ATOM 1746 O O . ARG B 1 105 ? 23.031 -14.539 -36.688 1 43.28 105 ARG B O 1
ATOM 1753 N N . MET B 1 106 ? 22.969 -13.297 -34.75 1 45.19 106 MET B N 1
ATOM 1754 C CA . MET B 1 106 ? 22.906 -12.109 -35.594 1 45.19 106 MET B CA 1
ATOM 1755 C C . MET B 1 106 ? 24.188 -11.922 -36.375 1 45.19 106 MET B C 1
ATOM 1757 O O . MET B 1 106 ? 24.172 -11.406 -37.5 1 45.19 106 MET B O 1
ATOM 1761 N N . ALA B 1 107 ? 25.219 -12.266 -35.656 1 45.81 107 ALA B N 1
ATOM 1762 C CA . ALA B 1 107 ? 26.516 -12.211 -36.344 1 45.81 107 ALA B CA 1
ATOM 1763 C C . ALA B 1 107 ? 26.531 -13.094 -37.594 1 45.81 107 ALA B C 1
ATOM 1765 O O . ALA B 1 107 ? 27.156 -12.75 -38.594 1 45.81 107 ALA B O 1
ATOM 1766 N N . LEU B 1 108 ? 25.797 -14.195 -37.406 1 45.78 108 LEU B N 1
ATOM 1767 C CA . LEU B 1 108 ? 25.75 -15.094 -38.562 1 45.78 108 LEU B CA 1
ATOM 1768 C C . LEU B 1 108 ? 24.859 -14.516 -39.656 1 45.78 108 LEU B C 1
ATOM 1770 O O . LEU B 1 108 ? 25.156 -14.672 -40.844 1 45.78 108 LEU B O 1
ATOM 1774 N N . ILE B 1 109 ? 23.828 -13.875 -39.25 1 51 109 ILE B N 1
ATOM 1775 C CA . ILE B 1 109 ? 22.953 -13.32 -40.281 1 51 109 ILE B CA 1
ATOM 1776 C C . ILE B 1 109 ? 23.688 -12.219 -41.031 1 51 109 ILE B C 1
ATOM 1778 O O . ILE B 1 109 ? 23.484 -12.055 -42.25 1 51 109 ILE B O 1
ATOM 1782 N N . ARG B 1 110 ? 24.406 -11.445 -40.344 1 47.38 110 ARG B N 1
ATOM 1783 C CA . ARG B 1 110 ? 25.109 -10.43 -41.125 1 47.38 110 ARG B CA 1
ATOM 1784 C C . ARG B 1 110 ? 25.984 -11.07 -42.188 1 47.38 110 ARG B C 1
ATOM 1786 O O . ARG B 1 110 ? 26.406 -10.398 -43.156 1 47.38 110 ARG B O 1
ATOM 1793 N N . LYS B 1 111 ? 26.344 -12.25 -41.875 1 42.38 111 LYS B N 1
ATOM 1794 C CA . LYS B 1 111 ? 27.25 -12.805 -42.875 1 42.38 111 LYS B CA 1
ATOM 1795 C C . LYS B 1 111 ? 26.5 -13.125 -44.156 1 42.38 111 LYS B C 1
ATOM 1797 O O . LYS B 1 111 ? 27.109 -13.344 -45.219 1 42.38 111 LYS B O 1
ATOM 1802 N N . PHE B 1 112 ? 25.156 -13.359 -43.938 1 43.19 112 PHE B N 1
ATOM 1803 C CA . PHE B 1 112 ? 24.609 -13.82 -45.219 1 43.19 112 PHE B CA 1
ATOM 1804 C C . PHE B 1 112 ? 24.406 -12.648 -46.156 1 43.19 112 PHE B C 1
ATOM 1806 O O . PHE B 1 112 ? 24.188 -12.844 -47.375 1 43.19 112 PHE B O 1
ATOM 1813 N N . SER B 1 113 ? 24.266 -11.492 -45.531 1 44.94 113 SER B N 1
ATOM 1814 C CA . SER B 1 113 ? 23.953 -10.484 -46.531 1 44.94 113 SER B CA 1
ATOM 1815 C C . SER B 1 113 ? 25.156 -10.211 -47.438 1 44.94 113 SER B C 1
ATOM 1817 O O . SER B 1 113 ? 25.094 -9.336 -48.312 1 44.94 113 SER B O 1
ATOM 1819 N N . LYS B 1 114 ? 26.281 -10.57 -47.031 1 41.22 114 LYS B N 1
ATOM 1820 C CA . LYS B 1 114 ? 27.344 -10.148 -47.938 1 41.22 114 LYS B CA 1
ATOM 1821 C C . LYS B 1 114 ? 27.375 -11.031 -49.188 1 41.22 114 LYS B C 1
ATOM 1823 O O . LYS B 1 114 ? 27.922 -10.648 -50.219 1 41.22 114 LYS B O 1
ATOM 1828 N N . LYS B 1 115 ? 26.672 -12.211 -49.406 1 31.72 115 LYS B N 1
ATOM 1829 C CA . LYS B 1 115 ? 26.875 -12.602 -50.781 1 31.72 115 LYS B CA 1
ATOM 1830 C C . LYS B 1 115 ? 25.875 -11.891 -51.719 1 31.72 115 LYS B C 1
ATOM 1832 O O . LYS B 1 115 ? 24.719 -11.695 -51.344 1 31.72 115 LYS B O 1
#

Radius of gyration: 23.79 Å; Cα contacts (8 Å, |Δi|>4): 226; chains: 2; bounding box: 60×53×71 Å

Solvent-accessible surface area (backbone atoms only — not comparable to full-atom values): 13164 Å² total; per-residue (Å²): 135,74,64,62,40,65,77,56,61,30,69,66,56,50,47,53,53,39,36,73,77,35,74,76,47,40,77,36,84,57,30,50,57,51,50,38,52,47,37,44,51,49,50,52,50,47,50,52,54,14,45,53,51,21,50,74,69,72,42,51,50,39,42,42,64,37,42,46,49,44,33,45,69,74,63,69,43,85,50,88,89,70,55,78,60,78,69,81,60,57,66,71,68,66,69,83,63,74,46,64,61,53,59,47,45,50,54,50,52,59,56,56,65,70,109,137,75,66,62,40,65,76,53,62,29,68,64,56,49,47,52,53,40,37,72,77,35,73,74,46,40,74,38,84,57,28,50,58,50,49,38,53,47,35,45,52,48,50,53,51,49,50,52,54,15,45,54,52,21,48,74,70,71,41,49,48,38,42,42,66,36,43,46,49,42,32,45,68,74,63,69,42,85,52,89,90,69,56,78,60,77,68,82,59,56,67,73,69,67,68,82,63,73,47,65,60,53,55,47,46,49,53,50,51,59,56,56,68,70,109

Foldseek 3Di:
DQPVLVPVLDLVVVLVVVCVVPVVDDDDPCVSVVVSVVVVVVVVVLVVQLVVVCVVVVHPDRDPVSSQCCCCPPVVHDDPPVPPDPCVPPPPPPPPPPPVVVVVVVVVVVVVPPD/DQPCLVPVLDLVVVQVVVCVVPVVDDDDPCVSVVVSVVVVVVVVVLVVQLVVVCVVVVHPDRDPVSSQCCCCVVVVHDDPPVPPDDCVPPPPPPPPPPPVVVVVVVVVVVVVVVD

Secondary structure (DSSP, 8-state):
---S-TTTS-HHHHHHHHHHH-TT-EE-HHHHHHHHHHHHHHHHHHHHHHHHHHHHTT-SEE-HHHHHHHHHHTS----TTTSSSSTT-----------HHHHHHHHHHTTTTT-/-----TTTS-HHHHHHHHHHH-TT-EE-HHHHHHHHHHHHHHHHHHHHHHHHHHHHTT-SEE-HHHHHHHHHHTS----TTTSSSSTT-----------HHHHHHHHHHHHHTT-

InterPro domains:
  IPR003228 Transcription initiation factor TFIID subunit 12 domain [PF03847] (10-77)
  IPR003228 Transcription initiation factor TFIID subunit 12 domain [cd07981] (6-79)
  IPR009072 Histone-fold [G3DSA:1.10.20.10] (5-79)
  IPR009072 Histone-fold [SSF47113] (7-79)
  IPR037794 Transcription initiation factor TFIID subunit 12 [PTHR12264] (7-112)

Sequence (230 aa):
MGLCFEKVLTRTRLQDLLREIDPNEHLDDDVEEVLLQAADNFVDDVISRACDLAKHRKGTTLEAQDVLLVLQGQLNMWIPGYGSAEEHQVPKMPSQSTSEAHRQRMALIRKFSKKMGLCFEKVLTRTRLQDLLREIDPNEHLDDDVEEVLLQAADNFVDDVISRACDLAKHRKGTTLEAQDVLLVLQGQLNMWIPGYGSAEEHQVPKMPSQSTSEAHRQRMALIRKFSKK

Organism: NCBI:txid399045